Protein AF-Q6N2F8-F1 (afdb_monomer_lite)

Radius of gyration: 17.98 Å; chains: 1; bounding box: 48×32×52 Å

Sequence (199 aa):
MPKTSLAHEQLEWTKQKLDEIDATLASLEESAKSLSSDARVEAERALARIATARNEFRRNADVLRAQTADAGEETYAALLAKWTEVELGLQTYLAAAASQADTVKNAFAARAAAQRVTWQKSLATIQAAASETVERARIEADAAAARLSEAAAKVEAKFGQASNAGDESWKAIQSAIAEAHAVQQRTWKAITDSFAKLG

Organism: Rhodopseudomonas palustris (strain ATCC BAA-98 / CGA009) (NCBI:txid258594)

Secondary structure (DSSP, 8-state):
-----HHHHHHHHHHHHHHHHHHHHHHHHHHHTTS-HHHHHHHHHHHHHHHHHHHHHHHHHHHHHHS-GGG-HHHHHHHHHHHHHHHHHHHHHHHHTTT-HHHHHHHHHHHHHHHHHHHHHHHHHTTTT--HHHHHHHHHHHHHHHHHHHHHHHHHHHTTS-HHHHHHHHHHHHHHHHHHHHHHHHHHHHHHHHHHTT-

Structure (mmCIF, N/CA/C/O backbone):
data_AF-Q6N2F8-F1
#
_entry.id   AF-Q6N2F8-F1
#
loop_
_atom_site.group_PDB
_atom_site.id
_atom_site.type_symbol
_atom_site.label_atom_id
_atom_site.label_alt_id
_atom_site.label_comp_id
_atom_site.label_asym_id
_atom_site.label_entity_id
_atom_site.label_seq_id
_atom_site.pdbx_PDB_ins_code
_atom_site.Cartn_x
_atom_site.Cartn_y
_atom_site.Cartn_z
_atom_site.occupancy
_atom_site.B_iso_or_equiv
_atom_site.auth_seq_id
_atom_site.auth_comp_id
_atom_site.auth_asym_id
_atom_site.auth_atom_id
_atom_site.pdbx_PDB_model_num
ATOM 1 N N . MET A 1 1 ? 28.458 -5.364 -17.800 1.00 34.94 1 MET A N 1
ATOM 2 C CA . MET A 1 1 ? 27.402 -5.144 -16.786 1.00 34.94 1 MET A CA 1
ATOM 3 C C . MET A 1 1 ? 26.064 -5.472 -17.426 1.00 34.94 1 MET A C 1
ATOM 5 O O . MET A 1 1 ? 25.887 -5.056 -18.569 1.00 34.94 1 MET A O 1
ATOM 9 N N . PRO A 1 2 ? 25.171 -6.249 -16.789 1.00 41.69 2 PRO A N 1
ATOM 10 C CA . PRO A 1 2 ? 23.860 -6.504 -17.368 1.00 41.69 2 PRO A CA 1
ATOM 11 C C . PRO A 1 2 ? 23.047 -5.206 -17.310 1.00 41.69 2 PRO A C 1
ATOM 13 O O . PRO A 1 2 ? 22.927 -4.594 -16.253 1.00 41.69 2 PRO A O 1
ATOM 16 N N . LYS A 1 3 ? 22.551 -4.751 -18.462 1.00 51.94 3 LYS A N 1
ATOM 17 C CA . LYS A 1 3 ? 21.594 -3.645 -18.531 1.00 51.94 3 LYS A CA 1
ATOM 18 C C . LYS A 1 3 ? 20.250 -4.180 -18.042 1.00 51.94 3 LYS A C 1
ATOM 20 O O . LYS A 1 3 ? 19.679 -5.046 -18.702 1.00 51.94 3 LYS A O 1
ATOM 25 N N . THR A 1 4 ? 19.769 -3.714 -16.895 1.00 60.28 4 THR A N 1
ATOM 26 C CA . THR A 1 4 ? 18.412 -4.035 -16.443 1.00 60.28 4 THR A CA 1
ATOM 27 C C . THR A 1 4 ? 17.405 -3.334 -17.355 1.00 60.28 4 THR A C 1
ATOM 29 O O . THR A 1 4 ? 17.541 -2.138 -17.611 1.00 60.28 4 THR A O 1
ATOM 32 N N . SER A 1 5 ? 16.440 -4.076 -17.903 1.00 72.31 5 SER A N 1
ATOM 33 C CA . SER A 1 5 ? 15.427 -3.530 -18.813 1.00 72.31 5 SER A CA 1
ATOM 34 C C . SER A 1 5 ? 14.216 -2.992 -18.050 1.00 72.31 5 SER A C 1
ATOM 36 O O . SER A 1 5 ? 13.892 -3.483 -16.969 1.00 72.31 5 SER A O 1
ATOM 38 N N . LEU A 1 6 ? 13.498 -2.033 -18.648 1.00 73.94 6 LEU A N 1
ATOM 39 C CA . LEU A 1 6 ? 12.237 -1.499 -18.116 1.00 73.94 6 LEU A CA 1
ATOM 40 C C . LEU A 1 6 ? 11.253 -2.619 -17.734 1.00 73.94 6 LEU A C 1
ATOM 42 O O . LEU A 1 6 ? 10.685 -2.595 -16.648 1.00 73.94 6 LEU A O 1
ATOM 46 N N . ALA A 1 7 ? 11.123 -3.644 -18.581 1.00 75.19 7 ALA A N 1
ATOM 47 C CA . ALA A 1 7 ? 10.251 -4.787 -18.323 1.00 75.19 7 ALA A CA 1
ATOM 48 C C . ALA A 1 7 ? 10.653 -5.585 -17.068 1.00 75.19 7 ALA A C 1
ATOM 50 O O . ALA A 1 7 ? 9.788 -6.025 -16.314 1.00 75.19 7 ALA A O 1
ATOM 51 N N . HIS A 1 8 ? 11.954 -5.758 -16.809 1.00 75.56 8 HIS A N 1
ATOM 52 C CA . HIS A 1 8 ? 12.421 -6.436 -15.597 1.00 75.56 8 HIS A CA 1
ATOM 53 C C . HIS A 1 8 ? 12.036 -5.651 -14.336 1.00 75.56 8 HIS A C 1
ATOM 55 O O . HIS A 1 8 ? 11.519 -6.225 -13.382 1.00 75.56 8 HIS A O 1
ATOM 61 N N . GLU A 1 9 ? 12.214 -4.332 -14.360 1.00 73.38 9 GLU A N 1
ATOM 62 C CA . GLU A 1 9 ? 11.898 -3.443 -13.236 1.00 73.38 9 GLU A CA 1
ATOM 63 C C . GLU A 1 9 ? 10.393 -3.348 -12.973 1.00 73.38 9 GLU A C 1
ATOM 65 O O . GLU A 1 9 ? 9.945 -3.422 -11.828 1.00 73.38 9 GLU A O 1
ATOM 70 N N . GLN A 1 10 ? 9.588 -3.266 -14.035 1.00 77.69 10 GLN A N 1
ATOM 71 C CA . GLN A 1 10 ? 8.130 -3.307 -13.929 1.00 77.69 10 GLN A CA 1
ATOM 72 C C . GLN A 1 10 ? 7.656 -4.618 -13.286 1.00 77.69 10 GLN A C 1
ATOM 74 O O . GLN A 1 10 ? 6.761 -4.601 -12.436 1.00 77.69 10 GLN A O 1
ATOM 79 N N . LEU A 1 11 ? 8.270 -5.754 -13.636 1.00 81.38 11 LEU A N 1
ATOM 80 C CA . LEU A 1 11 ? 7.948 -7.052 -13.041 1.00 81.38 11 LEU A CA 1
ATOM 81 C C . LEU A 1 11 ? 8.358 -7.147 -11.570 1.00 81.38 11 LEU A C 1
ATOM 83 O O . LEU A 1 11 ? 7.579 -7.656 -10.761 1.00 81.38 11 LEU A O 1
ATOM 87 N N . GLU A 1 12 ? 9.546 -6.665 -11.207 1.00 77.44 12 GLU A N 1
ATOM 88 C CA . GLU A 1 12 ? 10.002 -6.666 -9.814 1.00 77.44 12 GLU A CA 1
ATOM 89 C C . GLU A 1 12 ? 9.147 -5.757 -8.932 1.00 77.44 12 GLU A C 1
ATOM 91 O O . GLU A 1 12 ? 8.718 -6.171 -7.852 1.00 77.44 12 GLU A O 1
ATOM 96 N N . TRP A 1 13 ? 8.786 -4.568 -9.412 1.00 77.75 13 TRP A N 1
ATOM 97 C CA . TRP A 1 13 ? 7.847 -3.708 -8.698 1.00 77.75 13 TRP A CA 1
ATOM 98 C C . TRP A 1 13 ? 6.477 -4.334 -8.533 1.00 77.75 13 TRP A C 1
ATOM 100 O O . TRP A 1 13 ? 5.889 -4.254 -7.458 1.00 77.75 13 TRP A O 1
ATOM 110 N N . THR A 1 14 ? 5.976 -4.992 -9.575 1.00 84.88 14 THR A N 1
ATOM 111 C CA . THR A 1 14 ? 4.669 -5.640 -9.516 1.00 84.88 14 THR A CA 1
ATOM 112 C C . THR A 1 14 ? 4.645 -6.717 -8.430 1.00 84.88 14 THR A C 1
ATOM 114 O O . THR A 1 14 ? 3.694 -6.784 -7.653 1.00 84.88 14 THR A O 1
ATOM 117 N N . LYS A 1 15 ? 5.708 -7.524 -8.309 1.00 84.50 15 LYS A N 1
ATOM 118 C CA . LYS A 1 15 ? 5.839 -8.506 -7.217 1.00 84.50 15 LYS A CA 1
ATOM 119 C C . LYS A 1 15 ? 5.843 -7.823 -5.851 1.00 84.50 15 LYS A C 1
ATOM 121 O O . LYS A 1 15 ? 5.057 -8.185 -4.986 1.00 84.50 15 LYS A O 1
ATOM 126 N N . GLN A 1 16 ? 6.677 -6.797 -5.687 1.00 76.75 16 GLN A N 1
ATOM 127 C CA . GLN A 1 16 ? 6.809 -6.075 -4.420 1.00 76.75 16 GLN A CA 1
ATOM 128 C C . GLN A 1 16 ? 5.502 -5.408 -3.990 1.00 76.75 16 GLN A C 1
ATOM 130 O O . GLN A 1 16 ? 5.155 -5.439 -2.813 1.00 76.75 16 GLN A O 1
ATOM 135 N N . LYS A 1 17 ? 4.754 -4.824 -4.932 1.00 81.19 17 LYS A N 1
ATOM 136 C CA . LYS A 1 17 ? 3.445 -4.244 -4.634 1.00 81.19 17 LYS A CA 1
ATOM 137 C C . LYS A 1 17 ? 2.444 -5.302 -4.232 1.00 81.19 17 LYS A C 1
ATOM 139 O O . LYS A 1 17 ? 1.685 -5.059 -3.309 1.00 81.19 17 LYS A O 1
ATOM 144 N N . LEU A 1 18 ? 2.448 -6.468 -4.870 1.00 87.12 18 LEU A N 1
ATOM 145 C CA . LEU A 1 18 ? 1.555 -7.544 -4.463 1.00 87.12 18 LEU A CA 1
ATOM 146 C C . LEU A 1 18 ? 1.848 -8.006 -3.025 1.00 87.12 18 LEU A C 1
ATOM 148 O O . LEU A 1 18 ? 0.912 -8.104 -2.234 1.00 87.12 18 LEU A O 1
ATOM 152 N N . ASP A 1 19 ? 3.125 -8.177 -2.670 1.00 82.31 19 ASP A N 1
ATOM 153 C CA . ASP A 1 19 ? 3.547 -8.510 -1.301 1.00 82.31 19 ASP A CA 1
ATOM 154 C C . ASP A 1 19 ? 3.099 -7.432 -0.291 1.00 82.31 19 ASP A C 1
ATOM 156 O O . ASP A 1 19 ? 2.611 -7.740 0.797 1.00 82.31 19 ASP A O 1
ATOM 160 N N . GLU A 1 20 ? 3.217 -6.154 -0.660 1.00 79.31 20 GLU A N 1
ATOM 161 C CA . GLU A 1 20 ? 2.780 -5.019 0.158 1.00 79.31 20 GLU A CA 1
ATOM 162 C C . GLU A 1 20 ? 1.257 -4.975 0.351 1.00 79.31 20 GLU A C 1
ATOM 164 O O . GLU A 1 20 ? 0.781 -4.703 1.460 1.00 79.31 20 GLU A O 1
ATOM 169 N N . ILE A 1 21 ? 0.483 -5.237 -0.710 1.00 85.12 21 ILE A N 1
ATOM 170 C CA . ILE A 1 21 ? -0.980 -5.310 -0.627 1.00 85.12 21 ILE A CA 1
ATOM 171 C C . ILE A 1 21 ? -1.374 -6.447 0.311 1.00 85.12 21 ILE A C 1
ATOM 173 O O . ILE A 1 21 ? -2.197 -6.228 1.195 1.00 85.12 21 ILE A O 1
ATOM 177 N N . ASP A 1 22 ? -0.779 -7.628 0.148 1.00 87.12 22 ASP A N 1
ATOM 178 C CA . ASP A 1 22 ? -1.117 -8.815 0.933 1.00 87.12 22 ASP A CA 1
ATOM 179 C C . ASP A 1 22 ? -0.782 -8.621 2.420 1.00 87.12 22 ASP A C 1
ATOM 181 O O . ASP A 1 22 ? -1.619 -8.896 3.283 1.00 87.12 22 ASP A O 1
ATOM 185 N N . ALA A 1 23 ? 0.391 -8.059 2.731 1.00 81.88 23 ALA A N 1
ATOM 186 C CA . ALA A 1 23 ? 0.772 -7.726 4.103 1.00 81.88 23 ALA A CA 1
ATOM 187 C C . ALA A 1 23 ? -0.146 -6.658 4.722 1.00 81.88 23 ALA A C 1
ATOM 189 O O . ALA A 1 23 ? -0.536 -6.767 5.887 1.00 81.88 23 ALA A O 1
ATOM 190 N N . THR A 1 24 ? -0.520 -5.636 3.943 1.00 78.50 24 THR A N 1
ATOM 191 C CA . THR A 1 24 ? -1.461 -4.609 4.407 1.00 78.50 24 THR A CA 1
ATOM 192 C C . THR A 1 24 ? -2.824 -5.228 4.684 1.00 78.50 24 THR A C 1
ATOM 194 O O . THR A 1 24 ? -3.358 -5.032 5.768 1.00 78.50 24 THR A O 1
ATOM 197 N N . LEU A 1 25 ? -3.379 -5.983 3.733 1.00 87.31 25 LEU A N 1
ATOM 198 C CA . LEU A 1 25 ? -4.709 -6.575 3.844 1.00 87.31 25 LEU A CA 1
ATOM 199 C C . LEU A 1 25 ? -4.810 -7.460 5.092 1.00 87.31 25 LEU A C 1
ATOM 201 O O . LEU A 1 25 ? -5.743 -7.281 5.865 1.00 87.31 25 LEU A O 1
ATOM 205 N N . ALA A 1 26 ? -3.813 -8.314 5.345 1.00 85.69 26 ALA A N 1
ATOM 206 C CA . ALA A 1 26 ? -3.773 -9.153 6.544 1.00 85.69 26 ALA A CA 1
ATOM 207 C C . ALA A 1 26 ? -3.793 -8.328 7.846 1.00 85.69 26 ALA A C 1
ATOM 209 O O . ALA A 1 26 ? -4.508 -8.662 8.790 1.00 85.69 26 ALA A O 1
ATOM 210 N N . SER A 1 27 ? -3.040 -7.225 7.891 1.00 78.69 27 SER A N 1
ATOM 211 C CA . SER A 1 27 ? -3.026 -6.314 9.042 1.00 78.69 27 SER A CA 1
ATOM 212 C C . SER A 1 27 ? -4.374 -5.608 9.238 1.00 78.69 27 SER A C 1
ATOM 214 O O . SER A 1 27 ? -4.889 -5.531 10.355 1.00 78.69 27 SER A O 1
ATOM 216 N N . LEU A 1 28 ? -4.987 -5.136 8.147 1.00 82.06 28 LEU A N 1
ATOM 217 C CA . LEU A 1 28 ? -6.295 -4.487 8.194 1.00 82.06 28 LEU A CA 1
ATOM 218 C C . LEU A 1 28 ? -7.386 -5.467 8.639 1.00 82.06 28 LEU A C 1
ATOM 220 O O . LEU A 1 28 ? -8.166 -5.123 9.521 1.00 82.06 28 LEU A O 1
ATOM 224 N N . GLU A 1 29 ? -7.413 -6.683 8.093 1.00 88.25 29 GLU A N 1
ATOM 225 C CA . GLU A 1 29 ? -8.359 -7.741 8.471 1.00 88.25 29 GLU A CA 1
ATOM 226 C C . GLU A 1 29 ? -8.260 -8.103 9.955 1.00 88.25 29 GLU A C 1
ATOM 228 O O . GLU A 1 29 ? -9.284 -8.253 10.621 1.00 88.25 29 GLU A O 1
ATOM 233 N N . GLU A 1 30 ? -7.044 -8.210 10.495 1.00 83.25 30 GLU A N 1
ATOM 234 C CA . GLU A 1 30 ? -6.843 -8.442 11.926 1.00 83.25 30 GLU A CA 1
ATOM 235 C C . GLU A 1 30 ? -7.363 -7.265 12.754 1.00 83.25 30 GLU A C 1
ATOM 237 O O . GLU A 1 30 ? -8.125 -7.448 13.701 1.00 83.25 30 GLU A O 1
ATOM 242 N N . SER A 1 31 ? -7.019 -6.042 12.350 1.00 78.06 31 SER A N 1
ATOM 243 C CA . SER A 1 31 ? -7.436 -4.828 13.050 1.00 78.06 31 SER A CA 1
ATOM 244 C C . SER A 1 31 ? -8.964 -4.617 13.007 1.00 78.06 31 SER A C 1
ATOM 246 O O . SER A 1 31 ? -9.553 -4.147 13.981 1.00 78.06 31 SER A O 1
ATOM 248 N N . ALA A 1 32 ? -9.639 -5.059 11.940 1.00 84.69 32 ALA A N 1
ATOM 249 C CA . ALA A 1 32 ? -11.085 -4.929 11.764 1.00 84.69 32 ALA A CA 1
ATOM 250 C C . ALA A 1 32 ? -11.894 -5.743 12.784 1.00 84.69 32 ALA A C 1
ATOM 252 O O . ALA A 1 32 ? -13.020 -5.374 13.124 1.00 84.69 32 ALA A O 1
ATOM 253 N N . LYS A 1 33 ? -11.321 -6.834 13.309 1.00 85.25 33 LYS A N 1
ATOM 254 C CA . LYS A 1 33 ? -11.961 -7.687 14.327 1.00 85.25 33 LYS A CA 1
ATOM 255 C C . LYS A 1 33 ? -12.210 -6.946 15.637 1.00 85.25 33 LYS A C 1
ATOM 257 O O . LYS A 1 33 ? -13.138 -7.305 16.359 1.00 85.25 33 LYS A O 1
ATOM 262 N N . SER A 1 34 ? -11.406 -5.923 15.913 1.00 79.56 34 SER A N 1
ATOM 263 C CA . SER A 1 34 ? -11.489 -5.101 17.120 1.00 79.56 34 SER A CA 1
ATOM 264 C C . SER A 1 34 ? -12.437 -3.910 16.975 1.00 79.56 34 SER A C 1
ATOM 266 O O . SER A 1 34 ? -12.643 -3.196 17.950 1.00 79.56 34 SER A O 1
ATOM 268 N N . LEU A 1 35 ? -13.015 -3.679 15.787 1.00 79.25 35 LEU A N 1
ATOM 269 C CA . LEU A 1 35 ? -13.896 -2.538 15.547 1.00 79.25 35 LEU A CA 1
ATOM 270 C C . LEU A 1 35 ? -15.300 -2.743 16.143 1.00 79.25 35 LEU A C 1
ATOM 272 O O . LEU A 1 35 ? -15.828 -3.857 16.156 1.00 79.25 35 LEU A O 1
ATOM 276 N N . SER A 1 36 ? -15.944 -1.647 16.571 1.00 78.44 36 SER A N 1
ATOM 277 C CA . SER A 1 36 ? -17.380 -1.635 16.889 1.00 78.44 36 SER A CA 1
ATOM 278 C C . SER A 1 36 ? -18.228 -2.075 15.690 1.00 78.44 36 SER A C 1
ATOM 280 O O . SER A 1 36 ? -17.799 -1.931 14.547 1.00 78.44 36 SER A O 1
ATOM 282 N N . SER A 1 37 ? -19.445 -2.580 15.931 1.00 81.94 37 SER A N 1
ATOM 283 C CA . SER A 1 37 ? -20.326 -3.125 14.879 1.00 81.94 37 SER A CA 1
ATOM 284 C C . SER A 1 37 ? -20.511 -2.182 13.689 1.00 81.94 37 SER A C 1
ATOM 286 O O . SER A 1 37 ? -20.425 -2.619 12.546 1.00 81.94 37 SER A O 1
ATOM 288 N N . ASP A 1 38 ? -20.709 -0.892 13.956 1.00 77.62 38 ASP A N 1
ATOM 289 C CA . ASP A 1 38 ? -21.034 0.095 12.924 1.00 77.62 38 ASP A CA 1
ATOM 290 C C . ASP A 1 38 ? -19.794 0.471 12.101 1.00 77.62 38 ASP A C 1
ATOM 292 O O . ASP A 1 38 ? -19.838 0.478 10.871 1.00 77.62 38 ASP A O 1
ATOM 296 N N . ALA A 1 39 ? -18.654 0.694 12.766 1.00 79.44 39 ALA A N 1
ATOM 297 C CA . ALA A 1 39 ? -17.371 0.932 12.100 1.00 79.44 39 ALA A CA 1
ATOM 298 C C . ALA A 1 39 ? -16.904 -0.303 11.312 1.00 79.44 39 ALA A C 1
ATOM 300 O O . ALA A 1 39 ? -16.302 -0.185 10.244 1.00 79.44 39 ALA A O 1
ATOM 301 N N . ARG A 1 40 ? -17.211 -1.498 11.824 1.00 86.25 40 ARG A N 1
ATOM 302 C CA . ARG A 1 40 ? -16.8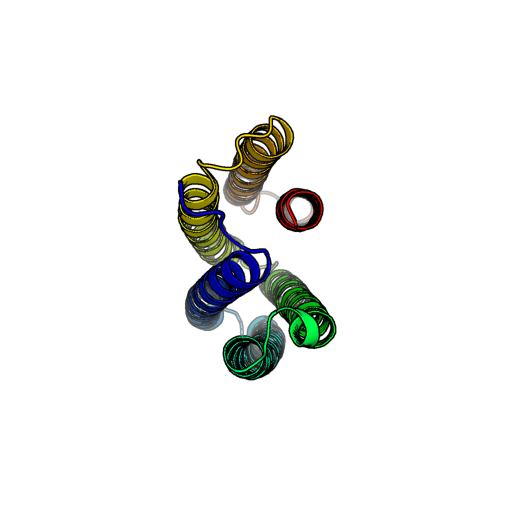33 -2.775 11.230 1.00 86.25 40 ARG A CA 1
ATOM 303 C C . ARG A 1 40 ? -17.505 -3.019 9.884 1.00 86.25 40 ARG A C 1
ATOM 305 O O . ARG A 1 40 ? -16.829 -3.493 8.982 1.00 86.25 40 ARG A O 1
ATOM 312 N N . VAL A 1 41 ? -18.776 -2.656 9.705 1.00 89.50 41 VAL A N 1
ATOM 313 C CA . VAL A 1 41 ? -19.471 -2.827 8.412 1.00 89.50 41 VAL A CA 1
ATOM 314 C C . VAL A 1 41 ? -18.786 -2.029 7.298 1.00 89.50 41 VAL A C 1
ATOM 316 O O . VAL A 1 41 ? -18.534 -2.555 6.212 1.00 89.50 41 VAL A O 1
ATOM 319 N N . GLU A 1 42 ? -18.451 -0.765 7.561 1.00 85.62 42 GLU A N 1
ATOM 320 C CA . GLU A 1 42 ? -17.768 0.087 6.580 1.00 85.62 42 GLU A CA 1
ATOM 321 C C . GLU A 1 42 ? -16.318 -0.359 6.344 1.00 85.62 42 GLU A C 1
ATOM 323 O O . GLU A 1 42 ? -15.849 -0.392 5.203 1.00 85.62 42 GLU A O 1
ATOM 328 N N . ALA A 1 43 ? -15.626 -0.790 7.400 1.00 87.19 43 ALA A N 1
ATOM 329 C CA . ALA A 1 43 ? -14.288 -1.362 7.309 1.00 87.19 43 ALA A CA 1
ATOM 330 C C . ALA A 1 43 ? -14.261 -2.668 6.492 1.00 87.19 43 ALA A C 1
ATOM 332 O O . ALA A 1 43 ? -13.407 -2.829 5.624 1.00 87.19 43 ALA A O 1
ATOM 333 N N . GLU A 1 44 ? -15.216 -3.578 6.693 1.00 92.31 44 GLU A N 1
ATOM 334 C CA . GLU A 1 44 ? -15.350 -4.823 5.924 1.00 92.31 44 GLU A CA 1
ATOM 335 C C . GLU A 1 44 ? -15.667 -4.548 4.447 1.00 92.31 44 GLU A C 1
ATOM 337 O O . GLU A 1 44 ? -15.113 -5.200 3.557 1.00 92.31 44 GLU A O 1
ATOM 342 N N . ARG A 1 45 ? -16.484 -3.527 4.151 1.00 92.69 45 ARG A N 1
ATOM 343 C CA . ARG A 1 45 ? -16.722 -3.079 2.769 1.00 92.69 45 ARG A CA 1
ATOM 344 C C . ARG A 1 45 ? -15.439 -2.555 2.120 1.00 92.69 45 ARG A C 1
ATOM 346 O O . ARG A 1 45 ? -15.159 -2.879 0.963 1.00 92.69 45 ARG A O 1
ATOM 353 N N . ALA A 1 46 ? -14.649 -1.774 2.853 1.00 91.25 46 ALA A N 1
ATOM 354 C CA . ALA A 1 46 ? -13.356 -1.292 2.383 1.00 91.25 46 ALA A CA 1
ATOM 355 C C . ALA A 1 46 ? -12.368 -2.448 2.145 1.00 91.25 46 ALA A C 1
ATOM 357 O O . ALA A 1 46 ? -11.740 -2.505 1.088 1.00 91.25 46 ALA A O 1
ATOM 358 N N . LEU A 1 47 ? -12.294 -3.416 3.064 1.00 93.75 47 LEU A N 1
ATOM 359 C CA . LEU A 1 47 ? -11.487 -4.632 2.920 1.00 93.75 47 LEU A CA 1
ATOM 360 C C . LEU A 1 47 ? -11.868 -5.430 1.668 1.00 93.75 47 LEU A C 1
ATOM 362 O O . LEU A 1 47 ? -10.991 -5.820 0.898 1.00 93.75 47 LEU A O 1
ATOM 366 N N . ALA A 1 48 ? -13.164 -5.609 1.403 1.00 96.00 48 ALA A N 1
ATOM 367 C CA . ALA A 1 48 ? -13.641 -6.294 0.203 1.00 96.00 48 ALA A CA 1
ATOM 368 C C . ALA A 1 48 ? -13.217 -5.572 -1.091 1.00 96.00 48 ALA A C 1
ATOM 370 O O . ALA A 1 48 ? -12.829 -6.219 -2.073 1.00 96.00 48 ALA A O 1
ATOM 371 N N . ARG A 1 49 ? -13.235 -4.230 -1.095 1.00 93.94 49 ARG A N 1
ATOM 372 C CA . ARG A 1 49 ? -12.731 -3.421 -2.217 1.00 93.94 49 ARG A CA 1
ATOM 373 C C . ARG A 1 49 ? -11.230 -3.625 -2.420 1.00 93.94 49 ARG A C 1
ATOM 375 O O . ARG A 1 49 ? -10.815 -3.893 -3.547 1.00 93.94 49 ARG A O 1
ATOM 382 N N . ILE A 1 50 ? -10.434 -3.564 -1.349 1.00 92.25 50 ILE A N 1
ATOM 383 C CA . ILE A 1 50 ? -8.981 -3.797 -1.410 1.00 92.25 50 ILE A CA 1
ATOM 384 C C . ILE A 1 50 ? -8.693 -5.208 -1.936 1.00 92.25 50 ILE A C 1
ATOM 386 O O . ILE A 1 50 ? -7.894 -5.368 -2.856 1.00 92.25 50 ILE A O 1
ATOM 390 N N . ALA A 1 51 ? -9.375 -6.231 -1.416 1.00 95.94 51 ALA A N 1
ATOM 391 C CA . ALA A 1 51 ? -9.198 -7.618 -1.842 1.00 95.94 51 ALA A CA 1
ATOM 392 C C . ALA A 1 51 ? -9.546 -7.823 -3.328 1.00 95.94 51 ALA A C 1
ATOM 394 O O . ALA A 1 51 ? -8.842 -8.542 -4.043 1.00 95.94 51 ALA A O 1
ATOM 395 N N . THR A 1 52 ? -10.598 -7.161 -3.817 1.00 97.00 52 THR A N 1
ATOM 396 C CA . THR A 1 52 ? -10.984 -7.189 -5.235 1.00 97.00 52 THR A CA 1
ATOM 397 C C . THR A 1 52 ? -9.908 -6.551 -6.112 1.00 97.00 52 THR A C 1
ATOM 399 O O . THR A 1 52 ? -9.447 -7.179 -7.068 1.00 97.00 52 THR A O 1
ATOM 402 N N . ALA A 1 53 ? -9.443 -5.353 -5.745 1.00 94.31 53 ALA A N 1
ATOM 403 C CA . ALA A 1 53 ? -8.373 -4.658 -6.454 1.00 94.31 53 ALA A CA 1
ATOM 404 C C . ALA A 1 53 ? -7.063 -5.464 -6.444 1.00 94.31 53 ALA A C 1
ATOM 406 O O . ALA A 1 53 ? -6.411 -5.574 -7.479 1.00 94.31 53 ALA A O 1
ATOM 407 N N . ARG A 1 54 ? -6.719 -6.118 -5.324 1.00 96.06 54 ARG A N 1
ATOM 408 C CA . ARG A 1 54 ? -5.573 -7.036 -5.205 1.00 96.06 54 ARG A CA 1
ATOM 409 C C . ARG A 1 54 ? -5.667 -8.196 -6.188 1.00 96.06 54 ARG A C 1
ATOM 411 O O . ARG A 1 54 ? -4.690 -8.527 -6.855 1.00 96.06 54 ARG A O 1
ATOM 418 N N . ASN A 1 55 ? -6.835 -8.827 -6.289 1.00 97.00 55 ASN A N 1
ATOM 419 C CA . ASN A 1 55 ? -7.039 -9.955 -7.198 1.00 97.00 55 ASN A CA 1
ATOM 420 C C . ASN A 1 55 ? -6.894 -9.534 -8.666 1.00 97.00 55 ASN A C 1
ATOM 422 O O . ASN A 1 55 ? -6.313 -10.271 -9.461 1.00 97.00 55 ASN A O 1
ATOM 426 N N . GLU A 1 56 ? -7.395 -8.353 -9.025 1.00 95.25 56 GLU A N 1
ATOM 427 C CA . GLU A 1 56 ? -7.215 -7.770 -10.358 1.00 95.25 56 GLU A CA 1
ATOM 428 C C . GLU A 1 56 ? -5.766 -7.374 -10.630 1.00 95.25 56 GLU A C 1
ATOM 430 O O . GLU A 1 56 ? -5.247 -7.673 -11.702 1.00 95.25 56 GLU A O 1
ATOM 435 N N . PHE A 1 57 ? -5.092 -6.783 -9.643 1.00 92.50 57 PHE A N 1
ATOM 436 C CA . PHE A 1 57 ? -3.670 -6.474 -9.707 1.00 92.50 57 PHE A CA 1
ATOM 437 C C . PHE A 1 57 ? -2.852 -7.744 -9.970 1.00 92.50 57 PHE A C 1
ATOM 439 O O . PHE A 1 57 ? -2.050 -7.776 -10.897 1.00 92.50 57 PHE A O 1
ATOM 446 N N . ARG A 1 58 ? -3.109 -8.834 -9.233 1.00 94.88 58 ARG A N 1
ATOM 447 C CA . ARG A 1 58 ? -2.444 -10.127 -9.450 1.00 94.88 58 ARG A CA 1
ATOM 448 C C . ARG A 1 58 ? -2.694 -10.684 -10.853 1.00 94.88 58 ARG A C 1
ATOM 450 O O . ARG A 1 58 ? -1.754 -11.135 -11.493 1.00 94.88 58 ARG A O 1
ATOM 457 N N . ARG A 1 59 ? -3.930 -10.610 -11.361 1.00 93.75 59 ARG A N 1
ATOM 458 C CA . ARG A 1 59 ? -4.234 -11.035 -12.739 1.00 93.75 59 ARG A CA 1
ATOM 459 C C . ARG A 1 59 ? -3.417 -10.248 -13.764 1.00 93.75 59 ARG A C 1
ATOM 461 O O . ARG A 1 59 ? -2.798 -10.852 -14.633 1.00 93.75 59 ARG A O 1
ATOM 468 N N . ASN A 1 60 ? -3.366 -8.924 -13.634 1.00 90.88 60 ASN A N 1
ATOM 469 C CA . ASN A 1 60 ? -2.577 -8.085 -14.535 1.00 90.88 60 ASN A CA 1
ATOM 470 C C . ASN A 1 60 ? -1.070 -8.352 -14.388 1.00 90.88 60 ASN A C 1
ATOM 472 O O . ASN A 1 60 ? -0.344 -8.302 -15.374 1.00 90.88 60 ASN A O 1
ATOM 476 N N . ALA A 1 61 ? -0.600 -8.691 -13.186 1.00 89.38 61 ALA A N 1
ATOM 477 C CA . ALA A 1 61 ? 0.788 -9.066 -12.936 1.00 89.38 61 ALA A CA 1
ATOM 478 C C . ALA A 1 61 ? 1.188 -10.344 -13.680 1.00 89.38 61 ALA A C 1
ATOM 480 O O . ALA A 1 61 ? 2.278 -10.424 -14.249 1.00 89.38 61 ALA A O 1
ATOM 481 N N . ASP A 1 62 ? 0.303 -11.340 -13.683 1.00 90.94 62 ASP A N 1
ATOM 482 C CA . ASP A 1 62 ? 0.525 -12.595 -14.395 1.00 90.94 62 ASP A CA 1
ATOM 483 C C . ASP A 1 62 ? 0.498 -12.387 -15.916 1.00 90.94 62 ASP A C 1
ATOM 485 O O . ASP A 1 62 ? 1.334 -12.954 -16.621 1.00 90.94 62 ASP A O 1
ATOM 489 N N . VAL A 1 63 ? -0.384 -11.510 -16.415 1.00 89.75 63 VAL A N 1
ATOM 490 C CA . VAL A 1 63 ? -0.396 -11.087 -17.826 1.00 89.75 63 VAL A CA 1
ATOM 491 C C . VAL A 1 63 ? 0.904 -10.372 -18.194 1.00 89.75 63 VAL A C 1
ATOM 493 O O . VAL A 1 63 ? 1.539 -10.751 -19.176 1.00 89.75 63 VAL A O 1
ATOM 496 N N . LEU A 1 64 ? 1.346 -9.399 -17.389 1.00 86.94 64 LEU A N 1
ATOM 497 C CA . LEU A 1 64 ? 2.582 -8.650 -17.633 1.00 86.94 64 LEU A CA 1
ATOM 498 C C . LEU A 1 64 ? 3.797 -9.586 -17.694 1.00 86.94 64 LEU A C 1
ATOM 500 O O . LEU A 1 64 ? 4.675 -9.410 -18.532 1.00 86.94 64 LEU A O 1
ATOM 504 N N . ARG A 1 65 ? 3.835 -10.621 -16.842 1.00 85.50 65 ARG A N 1
ATOM 505 C CA . ARG A 1 65 ? 4.908 -11.631 -16.835 1.00 85.50 65 ARG A CA 1
ATOM 506 C C . ARG A 1 65 ? 4.958 -12.463 -18.118 1.00 85.50 65 ARG A C 1
ATOM 508 O O . ARG A 1 65 ? 6.032 -12.939 -18.475 1.00 85.50 65 ARG A O 1
ATOM 515 N N . ALA A 1 66 ? 3.823 -12.659 -18.782 1.00 85.31 66 ALA A N 1
ATOM 516 C CA . ALA A 1 66 ? 3.725 -13.428 -20.019 1.00 85.31 66 ALA A CA 1
ATOM 517 C C . ALA A 1 66 ? 3.965 -12.585 -21.288 1.00 85.31 66 ALA A C 1
ATOM 519 O O . ALA A 1 66 ? 4.113 -13.152 -22.370 1.00 85.31 66 ALA A O 1
ATOM 520 N N . GLN A 1 67 ? 3.990 -11.254 -21.177 1.00 81.81 67 GLN A N 1
ATOM 521 C CA . GLN A 1 67 ? 4.139 -10.335 -22.305 1.00 81.81 67 GLN A CA 1
ATOM 522 C C . GLN A 1 67 ? 5.608 -10.031 -22.633 1.00 81.81 67 GLN A C 1
ATOM 524 O O . GLN A 1 67 ? 6.492 -10.056 -21.777 1.00 81.81 67 GLN A O 1
ATOM 529 N N . THR A 1 68 ? 5.870 -9.707 -23.901 1.00 67.00 68 THR A N 1
ATOM 530 C CA . THR A 1 68 ? 7.129 -9.078 -24.325 1.00 67.00 68 THR A CA 1
ATOM 531 C C . THR A 1 68 ? 7.185 -7.629 -23.835 1.00 67.00 68 THR A C 1
ATOM 533 O O . THR A 1 68 ? 6.142 -7.014 -23.620 1.00 67.00 68 THR A O 1
ATOM 536 N N . ALA A 1 69 ? 8.390 -7.061 -23.702 1.00 63.41 69 ALA A N 1
ATOM 537 C CA . ALA A 1 69 ? 8.590 -5.705 -23.172 1.00 63.41 69 ALA A CA 1
ATOM 538 C C . ALA A 1 69 ? 7.716 -4.635 -23.863 1.00 63.41 69 ALA A C 1
ATOM 540 O O . ALA A 1 69 ? 7.114 -3.815 -23.179 1.00 63.41 69 ALA A O 1
ATOM 541 N N . ASP A 1 70 ? 7.569 -4.711 -25.190 1.00 59.84 70 ASP A N 1
ATOM 542 C CA . ASP A 1 70 ? 6.808 -3.735 -25.989 1.00 59.84 70 ASP A CA 1
ATOM 543 C C . ASP A 1 70 ? 5.277 -3.864 -25.853 1.00 59.84 70 ASP A C 1
ATOM 545 O O . ASP A 1 70 ? 4.546 -2.929 -26.160 1.00 59.84 70 ASP A O 1
ATOM 549 N N . ALA A 1 71 ? 4.768 -5.011 -25.390 1.00 64.19 71 ALA A N 1
ATOM 550 C CA . ALA A 1 71 ? 3.330 -5.261 -25.230 1.00 64.19 71 ALA A CA 1
ATOM 551 C C . ALA A 1 71 ? 2.824 -4.978 -23.800 1.00 64.19 71 ALA A C 1
ATOM 553 O O . ALA A 1 71 ? 1.634 -5.125 -23.525 1.00 64.19 71 ALA A O 1
ATOM 554 N N . GLY A 1 72 ? 3.727 -4.610 -22.883 1.00 73.69 72 GLY A N 1
ATOM 555 C CA . GLY A 1 72 ? 3.454 -4.510 -21.447 1.00 73.69 72 GLY A CA 1
ATOM 556 C C . GLY A 1 72 ? 2.920 -3.161 -20.962 1.00 73.69 72 GLY A C 1
ATOM 557 O O . GLY A 1 72 ? 2.474 -3.074 -19.820 1.00 73.69 72 GLY A O 1
ATOM 558 N N . GLU A 1 73 ? 2.950 -2.110 -21.786 1.00 76.12 73 GLU A N 1
ATOM 559 C CA . GLU A 1 73 ? 2.661 -0.739 -21.336 1.00 76.12 73 GLU A CA 1
ATOM 560 C C . GLU A 1 73 ? 1.207 -0.554 -20.868 1.00 76.12 73 GLU A C 1
ATOM 562 O O . GLU A 1 73 ? 0.968 -0.027 -19.779 1.00 76.12 73 GLU A O 1
ATOM 567 N N . GLU A 1 74 ? 0.232 -1.064 -21.626 1.00 82.44 74 GLU A N 1
ATOM 568 C CA . GLU A 1 74 ? -1.189 -1.005 -21.254 1.00 82.44 74 GLU A CA 1
ATOM 569 C C . GLU A 1 74 ? -1.480 -1.833 -19.991 1.00 82.44 74 GLU A C 1
ATOM 571 O O . GLU A 1 74 ? -2.136 -1.362 -19.058 1.00 82.44 74 GLU A O 1
ATOM 576 N N . THR A 1 75 ? -0.929 -3.048 -19.912 1.00 86.25 75 THR A N 1
ATOM 577 C CA . THR A 1 75 ? -1.052 -3.920 -18.734 1.00 86.25 75 THR A CA 1
ATOM 578 C C . THR A 1 75 ? -0.463 -3.260 -17.490 1.00 86.25 75 THR A C 1
ATOM 580 O O . THR A 1 75 ? -1.015 -3.355 -16.391 1.00 86.25 75 THR A O 1
ATOM 583 N N . TYR A 1 76 ? 0.649 -2.550 -17.654 1.00 79.75 76 TYR A N 1
ATOM 584 C CA . TYR A 1 76 ? 1.305 -1.830 -16.579 1.00 79.75 76 TYR A CA 1
ATOM 585 C C . TYR A 1 76 ? 0.526 -0.582 -16.138 1.00 79.75 76 TYR A C 1
ATOM 587 O O . TYR A 1 76 ? 0.380 -0.341 -14.937 1.00 79.75 76 TYR A O 1
ATOM 595 N N . ALA A 1 77 ? -0.079 0.164 -17.065 1.00 81.12 77 ALA A N 1
ATOM 596 C CA . ALA A 1 77 ? -1.024 1.228 -16.720 1.00 81.12 77 ALA A CA 1
ATOM 597 C C . ALA A 1 77 ? -2.233 0.678 -15.938 1.00 81.12 77 ALA A C 1
ATOM 599 O O . ALA A 1 77 ? -2.653 1.263 -14.935 1.00 81.12 77 ALA A O 1
ATOM 600 N N . ALA A 1 78 ? -2.748 -0.493 -16.327 1.00 86.56 78 ALA A N 1
ATOM 601 C CA . ALA A 1 78 ? -3.814 -1.171 -15.598 1.00 86.56 78 ALA A CA 1
ATOM 602 C C . ALA A 1 78 ? -3.375 -1.596 -14.182 1.00 86.56 78 ALA A C 1
ATOM 604 O O . ALA A 1 78 ? -4.163 -1.488 -13.241 1.00 86.56 78 ALA A O 1
ATOM 605 N N . LEU A 1 79 ? -2.124 -2.030 -13.990 1.00 86.56 79 LEU A N 1
ATOM 606 C CA . LEU A 1 79 ? -1.554 -2.290 -12.661 1.00 86.56 79 LEU A CA 1
ATOM 607 C C . LEU A 1 79 ? -1.522 -1.025 -11.792 1.00 86.56 79 LEU A C 1
ATOM 609 O O . LEU A 1 79 ? -1.952 -1.072 -10.640 1.00 86.56 79 LEU A O 1
ATOM 613 N N . LEU A 1 80 ? -1.085 0.115 -12.336 1.00 80.88 80 LEU A N 1
ATOM 614 C CA . LEU A 1 80 ? -1.081 1.400 -11.620 1.00 80.88 80 LEU A CA 1
ATOM 615 C C . LEU A 1 80 ? -2.495 1.848 -11.217 1.00 80.88 80 LEU A C 1
ATOM 617 O O . LEU A 1 80 ? -2.702 2.350 -10.108 1.00 80.88 80 LEU A O 1
ATOM 621 N N . ALA A 1 81 ? -3.487 1.620 -12.080 1.00 83.44 81 ALA A N 1
ATOM 622 C CA . ALA A 1 81 ? -4.884 1.896 -11.761 1.00 83.44 81 ALA A CA 1
ATOM 623 C C . ALA A 1 81 ? -5.388 1.013 -10.605 1.00 83.44 81 ALA A C 1
ATOM 625 O O . ALA A 1 81 ? -5.989 1.519 -9.659 1.00 83.44 81 ALA A O 1
ATOM 626 N N . LYS A 1 82 ? -5.093 -0.296 -10.618 1.00 89.44 82 LYS A N 1
ATOM 627 C CA . LYS A 1 82 ? -5.479 -1.201 -9.517 1.00 89.44 82 LYS A CA 1
ATOM 628 C C . LYS A 1 82 ? -4.739 -0.913 -8.220 1.00 89.44 82 LYS A C 1
ATOM 630 O O . LYS A 1 82 ? -5.330 -1.024 -7.151 1.00 89.44 82 LYS A O 1
ATOM 635 N N . TRP A 1 83 ? -3.490 -0.473 -8.306 1.00 84.62 83 TRP A N 1
ATOM 636 C CA . TRP A 1 83 ? -2.772 0.054 -7.154 1.00 84.62 83 TRP A CA 1
ATOM 637 C C . TRP A 1 83 ? -3.483 1.276 -6.548 1.00 84.62 83 TRP A C 1
ATOM 639 O O . TRP A 1 83 ? -3.692 1.336 -5.340 1.00 84.62 83 TRP A O 1
ATOM 649 N N . THR A 1 84 ? -3.937 2.211 -7.384 1.00 79.12 84 THR A N 1
ATOM 650 C CA . THR A 1 84 ? -4.712 3.380 -6.926 1.00 79.12 84 THR A CA 1
ATOM 651 C C . THR A 1 84 ? -6.019 2.965 -6.239 1.00 79.12 84 THR A C 1
ATOM 653 O O . THR A 1 84 ? -6.387 3.532 -5.214 1.00 79.12 84 THR A O 1
ATOM 656 N N . GLU A 1 85 ? -6.703 1.935 -6.742 1.00 85.12 85 GLU A N 1
ATOM 657 C CA . GLU A 1 85 ? -7.914 1.396 -6.104 1.00 85.12 85 GLU A CA 1
ATOM 658 C C . GLU A 1 85 ? -7.651 0.780 -4.723 1.00 85.12 85 GLU A C 1
ATOM 660 O O . GLU A 1 85 ? -8.461 0.954 -3.809 1.00 85.12 85 GLU A O 1
ATOM 665 N N . VAL A 1 86 ? -6.511 0.102 -4.538 1.00 85.19 86 VAL A N 1
ATOM 666 C CA . VAL A 1 86 ? -6.074 -0.371 -3.214 1.00 85.19 86 VAL A CA 1
ATOM 667 C C . VAL A 1 86 ? -5.912 0.805 -2.250 1.00 85.19 86 VAL A C 1
ATOM 669 O O . VAL A 1 86 ? -6.384 0.735 -1.116 1.00 85.19 86 VAL A O 1
ATOM 672 N N . GLU A 1 87 ? -5.284 1.890 -2.697 1.00 79.00 87 GLU A N 1
ATOM 673 C CA . GLU A 1 87 ? -5.046 3.084 -1.878 1.00 79.00 87 GLU A CA 1
ATOM 674 C C . GLU A 1 87 ? -6.346 3.787 -1.477 1.00 79.00 87 GLU A C 1
ATOM 676 O O . GLU A 1 87 ? -6.540 4.139 -0.313 1.00 79.00 87 GLU A O 1
ATOM 681 N N . LEU A 1 88 ? -7.291 3.922 -2.408 1.00 79.62 88 LEU A N 1
ATOM 682 C CA . LEU A 1 88 ? -8.622 4.457 -2.108 1.00 79.62 88 LEU A CA 1
ATOM 683 C C . LEU A 1 88 ? -9.389 3.560 -1.125 1.00 79.62 88 LEU A C 1
ATOM 685 O O . LEU A 1 88 ? -10.068 4.053 -0.217 1.00 79.62 88 LEU A O 1
ATOM 689 N N . GLY A 1 89 ? -9.271 2.239 -1.276 1.00 84.25 89 GLY A N 1
ATOM 690 C CA . GLY A 1 89 ? -9.826 1.274 -0.332 1.00 84.25 89 GLY A CA 1
ATOM 691 C C . GLY A 1 89 ? -9.236 1.441 1.068 1.00 84.25 89 GLY A C 1
ATOM 692 O O . GLY A 1 89 ? -9.982 1.505 2.043 1.00 84.25 89 GLY A O 1
ATOM 693 N N . LEU A 1 90 ? -7.916 1.607 1.175 1.00 81.38 90 LEU A N 1
ATOM 694 C CA . LEU A 1 90 ? -7.239 1.862 2.445 1.00 81.38 90 LEU A CA 1
ATOM 695 C C . LEU A 1 90 ? -7.713 3.167 3.094 1.00 81.38 90 LEU A C 1
ATOM 697 O O . LEU A 1 90 ? -8.012 3.182 4.284 1.00 81.38 90 LEU A O 1
ATOM 701 N N . GLN A 1 91 ? -7.829 4.254 2.332 1.00 73.19 91 GLN A N 1
ATOM 702 C CA . GLN A 1 91 ? -8.351 5.522 2.854 1.00 73.19 91 GLN A CA 1
ATOM 703 C C . GLN A 1 91 ? -9.770 5.363 3.412 1.00 73.19 91 GLN A C 1
ATOM 705 O O . GLN A 1 91 ? -10.079 5.900 4.476 1.00 73.19 91 GLN A O 1
ATOM 710 N N . THR A 1 92 ? -10.608 4.581 2.726 1.00 80.44 92 THR A N 1
ATOM 711 C CA . THR A 1 92 ? -11.972 4.269 3.175 1.00 80.44 92 THR A CA 1
ATOM 712 C C . THR A 1 92 ? -11.955 3.461 4.474 1.00 80.44 92 THR A C 1
ATOM 714 O O . THR A 1 92 ? -12.678 3.791 5.410 1.00 80.44 92 THR A O 1
ATOM 717 N N . TYR A 1 93 ? -11.093 2.443 4.563 1.00 82.06 93 TYR A N 1
ATOM 718 C CA . TYR A 1 93 ? -10.923 1.638 5.774 1.00 82.06 93 TYR A CA 1
ATOM 719 C C . TYR A 1 93 ? -10.525 2.505 6.968 1.00 82.06 93 TYR A C 1
ATOM 721 O O . TYR A 1 93 ? -11.115 2.420 8.042 1.00 82.06 93 TYR A O 1
ATOM 729 N N . LEU A 1 94 ? -9.533 3.371 6.770 1.00 74.50 94 LEU A N 1
ATOM 730 C CA . LEU A 1 94 ? -9.034 4.245 7.821 1.00 74.50 94 LEU A CA 1
ATOM 731 C C . LEU A 1 94 ? -10.123 5.223 8.264 1.00 74.50 94 LEU A C 1
ATOM 733 O O . LEU A 1 94 ? -10.328 5.379 9.460 1.00 74.50 94 LEU A O 1
ATOM 737 N N . ALA A 1 95 ? -10.878 5.810 7.331 1.00 73.75 95 ALA A N 1
ATOM 738 C CA . ALA A 1 95 ? -12.026 6.655 7.659 1.00 73.75 95 ALA A CA 1
ATOM 739 C C . ALA A 1 95 ? -13.090 5.918 8.493 1.00 73.75 95 ALA A C 1
ATOM 741 O O . ALA A 1 95 ? -13.631 6.501 9.428 1.00 73.75 95 ALA A O 1
ATOM 742 N N . ALA A 1 96 ? -13.353 4.640 8.206 1.00 76.81 96 ALA A N 1
ATOM 743 C CA . ALA A 1 96 ? -14.269 3.821 8.999 1.00 76.81 96 ALA A CA 1
ATOM 744 C C . ALA A 1 96 ? -13.723 3.522 10.407 1.00 76.81 96 ALA A C 1
ATOM 746 O O . ALA A 1 96 ? -14.462 3.552 11.389 1.00 76.81 96 ALA A O 1
ATOM 747 N N . ALA A 1 97 ? -12.417 3.280 10.519 1.00 72.12 97 ALA A N 1
ATOM 748 C CA . ALA A 1 97 ? -11.735 2.998 11.779 1.00 72.12 97 ALA A CA 1
ATOM 749 C C . ALA A 1 97 ? -11.349 4.265 12.576 1.00 72.12 97 ALA A C 1
ATOM 751 O O . ALA A 1 97 ? -10.735 4.156 13.637 1.00 72.12 97 ALA A O 1
ATOM 752 N N . ALA A 1 98 ? -11.725 5.458 12.101 1.00 65.75 98 ALA A N 1
ATOM 753 C CA . ALA A 1 98 ? -11.277 6.752 12.619 1.00 65.75 98 ALA A CA 1
ATOM 754 C C . ALA A 1 98 ? -11.510 6.964 14.118 1.00 65.75 98 ALA A C 1
ATOM 756 O O . ALA A 1 98 ? -10.719 7.621 14.792 1.00 65.75 98 ALA A O 1
ATOM 757 N N . SER A 1 99 ? -12.587 6.392 14.657 1.00 62.28 99 SER A N 1
ATOM 758 C CA . SER A 1 99 ? -12.935 6.504 16.074 1.00 62.28 99 SER A CA 1
ATOM 759 C C . SER A 1 99 ? -12.111 5.591 16.995 1.00 62.28 99 SER A C 1
ATOM 761 O O . SER A 1 99 ? -12.293 5.643 18.210 1.00 62.28 99 SER A O 1
ATOM 763 N N . GLN A 1 100 ? -11.225 4.749 16.449 1.00 63.81 100 GLN A N 1
ATOM 764 C CA . GLN A 1 100 ? -10.448 3.741 17.177 1.00 63.81 100 GLN A CA 1
ATOM 765 C C . GLN A 1 100 ? -8.955 3.857 16.847 1.00 63.81 100 GLN A C 1
ATOM 767 O O . GLN A 1 100 ? -8.381 3.084 16.074 1.00 63.81 100 GLN A O 1
ATOM 772 N N . ALA A 1 101 ? -8.336 4.861 17.467 1.00 56.50 101 ALA A N 1
ATOM 773 C CA . ALA A 1 101 ? -6.975 5.317 17.199 1.00 56.50 101 ALA A CA 1
ATOM 774 C C . ALA A 1 101 ? -5.899 4.216 17.263 1.00 56.50 101 ALA A C 1
ATOM 776 O O . ALA A 1 101 ? -5.037 4.169 16.387 1.00 56.50 101 ALA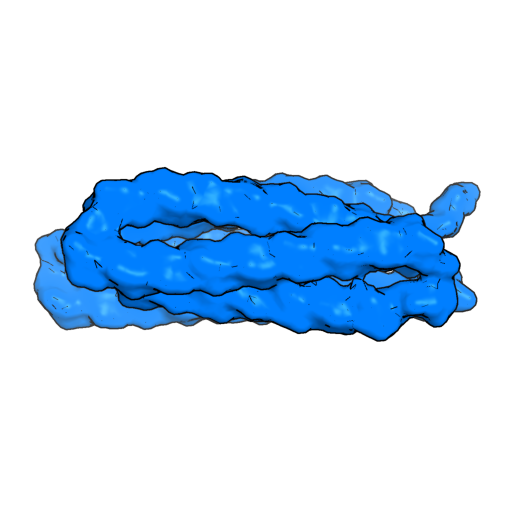 A O 1
ATOM 777 N N . ASP A 1 102 ? -5.956 3.310 18.243 1.00 57.44 102 ASP A N 1
ATOM 778 C CA . ASP A 1 102 ? -4.935 2.262 18.418 1.00 57.44 102 ASP A CA 1
ATOM 779 C C . ASP A 1 102 ? -4.964 1.217 17.293 1.00 57.44 102 ASP A C 1
ATOM 781 O O . ASP A 1 102 ? -3.924 0.771 16.800 1.00 57.44 102 ASP A O 1
ATOM 785 N N . THR A 1 103 ? -6.168 0.876 16.833 1.00 60.41 103 THR A N 1
ATOM 786 C CA . THR A 1 103 ? -6.408 -0.041 15.713 1.00 60.41 103 THR A CA 1
ATOM 787 C C . THR A 1 103 ? -5.868 0.549 14.410 1.00 60.41 103 THR A C 1
ATOM 789 O O . THR A 1 103 ? -5.162 -0.129 13.662 1.00 60.41 103 THR A O 1
ATOM 792 N N . VAL A 1 104 ? -6.121 1.842 14.175 1.00 56.59 104 VAL A N 1
ATOM 793 C CA . VAL A 1 104 ? -5.580 2.582 13.027 1.00 56.59 104 VAL A CA 1
ATOM 794 C C . VAL A 1 104 ? -4.057 2.688 13.102 1.00 56.59 104 VAL A C 1
ATOM 796 O O . VAL A 1 104 ? -3.385 2.414 12.112 1.00 56.59 104 VAL A O 1
ATOM 799 N N . LYS A 1 105 ? -3.493 3.023 14.268 1.00 60.00 105 LYS A N 1
ATOM 800 C CA . LYS A 1 105 ? -2.045 3.155 14.487 1.00 60.00 105 LYS A CA 1
ATOM 801 C C . LYS A 1 105 ? -1.289 1.873 14.139 1.00 60.00 105 LYS A C 1
ATOM 803 O O . LYS A 1 105 ? -0.301 1.933 13.410 1.00 60.00 105 LYS A O 1
ATOM 808 N N . ASN A 1 106 ? -1.743 0.721 14.632 1.00 61.97 106 ASN A N 1
ATOM 809 C CA . ASN A 1 106 ? -1.052 -0.554 14.417 1.00 61.97 106 ASN A CA 1
ATOM 810 C C . ASN A 1 106 ? -1.139 -1.017 12.958 1.00 61.97 106 ASN A C 1
ATOM 812 O O . ASN A 1 106 ? -0.126 -1.410 12.375 1.00 61.97 106 ASN A O 1
ATOM 816 N N . ALA A 1 107 ? -2.321 -0.892 12.348 1.00 60.38 107 ALA A N 1
ATOM 817 C CA . ALA A 1 107 ? -2.517 -1.139 10.923 1.00 60.38 107 ALA A CA 1
ATOM 818 C C . ALA A 1 107 ? -1.591 -0.263 10.066 1.00 60.38 107 ALA A C 1
ATOM 820 O O . ALA A 1 107 ? -0.945 -0.734 9.125 1.00 60.38 107 ALA A O 1
ATOM 821 N N . PHE A 1 108 ? -1.489 1.011 10.440 1.00 60.06 108 PHE A N 1
ATOM 822 C CA . PHE A 1 108 ? -0.690 1.990 9.731 1.00 60.06 108 PHE A CA 1
ATOM 823 C C . PHE A 1 108 ? 0.819 1.732 9.868 1.00 60.06 108 PHE A C 1
ATOM 825 O O . PHE A 1 108 ? 1.541 1.705 8.870 1.00 60.06 108 PHE A O 1
ATOM 832 N N . ALA A 1 109 ? 1.304 1.486 11.086 1.00 63.00 109 ALA A N 1
ATOM 833 C CA . ALA A 1 109 ? 2.707 1.175 11.351 1.00 63.00 109 ALA A CA 1
ATOM 834 C C . ALA A 1 109 ? 3.159 -0.103 10.625 1.00 63.00 109 ALA A C 1
ATOM 836 O O . ALA A 1 109 ? 4.251 -0.136 10.055 1.00 63.00 109 ALA A O 1
ATOM 837 N N . ALA A 1 110 ? 2.301 -1.127 10.582 1.00 64.00 110 ALA A N 1
ATOM 838 C CA . ALA A 1 110 ? 2.563 -2.356 9.839 1.00 64.00 110 ALA A CA 1
ATOM 839 C C . ALA A 1 110 ? 2.712 -2.095 8.331 1.00 64.00 110 ALA A C 1
ATOM 841 O O . ALA A 1 110 ? 3.660 -2.585 7.715 1.00 64.00 110 ALA A O 1
ATOM 842 N N . ARG A 1 111 ? 1.833 -1.270 7.742 1.00 64.25 111 ARG A N 1
ATOM 843 C CA . ARG A 1 111 ? 1.933 -0.873 6.329 1.00 64.25 111 ARG A CA 1
ATOM 844 C C . ARG A 1 111 ? 3.199 -0.069 6.051 1.00 64.25 111 ARG A C 1
ATOM 846 O O . ARG A 1 111 ? 3.904 -0.381 5.098 1.00 64.25 111 ARG A O 1
ATOM 853 N N . ALA A 1 112 ? 3.509 0.928 6.878 1.00 62.91 112 ALA A N 1
ATOM 854 C CA . ALA A 1 112 ? 4.703 1.754 6.712 1.00 62.91 112 ALA A CA 1
ATOM 855 C C . ALA A 1 112 ? 5.995 0.921 6.797 1.00 62.91 112 ALA A C 1
ATOM 857 O O . ALA A 1 112 ? 6.919 1.117 6.006 1.00 62.91 112 ALA A O 1
ATOM 858 N N . ALA A 1 113 ? 6.051 -0.046 7.719 1.00 61.84 113 ALA A N 1
ATOM 859 C CA . ALA A 1 113 ? 7.171 -0.974 7.838 1.00 61.84 113 ALA A CA 1
ATOM 860 C C . ALA A 1 113 ? 7.289 -1.893 6.611 1.00 61.84 113 ALA A C 1
ATOM 862 O O . ALA A 1 113 ? 8.386 -2.032 6.064 1.00 61.84 113 ALA A O 1
ATOM 863 N N . ALA A 1 114 ? 6.172 -2.467 6.150 1.00 63.75 114 ALA A N 1
ATOM 864 C CA . ALA A 1 114 ? 6.135 -3.299 4.949 1.00 63.75 114 ALA A CA 1
ATOM 865 C C . ALA A 1 114 ? 6.624 -2.513 3.724 1.00 63.75 114 ALA A C 1
ATOM 867 O O . ALA A 1 114 ? 7.583 -2.932 3.078 1.00 63.75 114 ALA A O 1
ATOM 868 N N . GLN A 1 115 ? 6.055 -1.323 3.498 1.00 62.00 115 GLN A N 1
ATOM 869 C CA . GLN A 1 115 ? 6.428 -0.392 2.433 1.0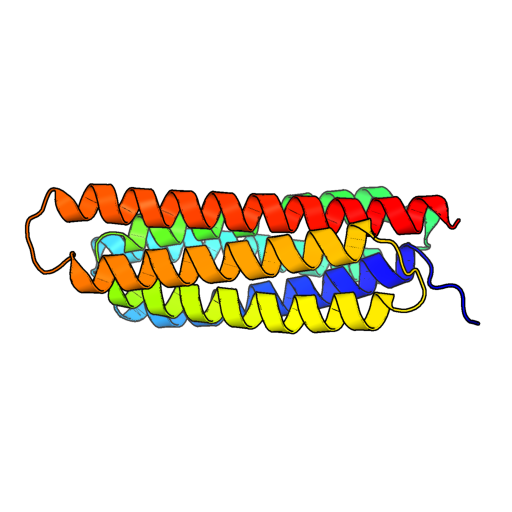0 62.00 115 GLN A CA 1
ATOM 870 C C . GLN A 1 115 ? 7.921 -0.063 2.444 1.00 62.00 115 GLN A C 1
ATOM 872 O O . GLN A 1 115 ? 8.587 -0.191 1.415 1.00 62.00 115 GLN A O 1
ATOM 877 N N . ARG A 1 116 ? 8.472 0.295 3.611 1.00 62.38 116 ARG A N 1
ATOM 878 C CA . ARG A 1 116 ? 9.893 0.629 3.787 1.00 62.38 116 ARG A CA 1
ATOM 879 C C . ARG A 1 116 ? 10.811 -0.528 3.401 1.00 62.38 116 ARG A C 1
ATOM 881 O O . ARG A 1 116 ? 11.775 -0.308 2.672 1.00 62.38 116 ARG A O 1
ATOM 888 N N . VAL A 1 117 ? 10.523 -1.746 3.863 1.00 62.75 117 VAL A N 1
ATOM 889 C CA . VAL A 1 117 ? 11.337 -2.933 3.548 1.00 62.75 117 VAL A CA 1
ATOM 890 C C . VAL A 1 117 ? 11.306 -3.221 2.050 1.00 62.75 117 VAL A C 1
ATOM 892 O O . VAL A 1 117 ? 12.359 -3.421 1.439 1.00 62.75 117 VAL A O 1
ATOM 895 N N . THR A 1 118 ? 10.121 -3.188 1.438 1.00 62.75 118 THR A N 1
ATOM 896 C CA . THR A 1 118 ? 9.991 -3.406 -0.006 1.00 62.75 118 THR A CA 1
ATOM 897 C C . THR A 1 118 ? 10.697 -2.321 -0.809 1.00 62.75 118 THR A C 1
ATOM 899 O O . THR A 1 118 ? 11.463 -2.668 -1.700 1.00 62.75 118 THR A O 1
ATOM 902 N N . TRP A 1 119 ? 10.555 -1.039 -0.452 1.00 64.50 119 TRP A N 1
ATOM 903 C CA . TRP A 1 119 ? 11.220 0.070 -1.144 1.00 64.50 119 TRP A CA 1
ATOM 904 C C . TRP A 1 119 ? 12.739 0.025 -1.028 1.00 64.50 119 TRP A C 1
ATOM 906 O O . TRP A 1 119 ? 13.429 0.243 -2.021 1.00 64.50 119 TRP A O 1
ATOM 916 N N . GLN A 1 120 ? 13.282 -0.281 0.153 1.00 61.62 120 GLN A N 1
ATOM 917 C CA . GLN A 1 120 ? 14.730 -0.428 0.325 1.00 61.62 120 GLN A CA 1
ATOM 918 C C . GLN A 1 120 ? 15.282 -1.559 -0.545 1.00 61.62 120 GLN A C 1
ATOM 920 O O . GLN A 1 120 ? 16.347 -1.407 -1.141 1.00 61.62 120 GLN A O 1
ATOM 925 N N . LYS A 1 121 ? 14.538 -2.662 -0.673 1.00 64.31 121 LYS A N 1
ATOM 926 C CA . LYS A 1 121 ? 14.903 -3.781 -1.544 1.00 64.31 121 LYS A CA 1
ATOM 927 C C . LYS A 1 121 ? 14.860 -3.390 -3.028 1.00 64.31 121 LYS A C 1
ATOM 929 O O . LYS A 1 121 ? 15.802 -3.716 -3.748 1.00 64.31 121 LYS A O 1
ATOM 934 N N . SER A 1 122 ? 13.843 -2.650 -3.483 1.00 57.88 122 SER A N 1
ATOM 935 C CA . SER A 1 122 ? 13.779 -2.139 -4.866 1.00 57.88 122 SER A CA 1
ATOM 936 C C . SER A 1 122 ? 14.938 -1.191 -5.165 1.00 57.88 122 SER A C 1
ATOM 938 O O . SER A 1 122 ? 15.645 -1.360 -6.150 1.00 57.88 122 SER A O 1
ATOM 940 N N . LEU A 1 123 ? 15.180 -0.221 -4.282 1.00 58.09 123 LEU A N 1
ATOM 941 C CA . LEU A 1 123 ? 16.192 0.819 -4.473 1.00 58.09 123 LEU A CA 1
ATOM 942 C C . LEU A 1 123 ? 17.620 0.262 -4.424 1.00 58.09 123 LEU A C 1
ATOM 944 O O . LEU A 1 123 ? 18.473 0.704 -5.189 1.00 58.09 123 LEU A O 1
ATOM 948 N N . ALA A 1 124 ? 17.874 -0.742 -3.578 1.00 59.97 124 ALA A N 1
ATOM 949 C CA . ALA A 1 124 ? 19.142 -1.466 -3.572 1.00 59.97 124 ALA A CA 1
ATOM 950 C C . ALA A 1 124 ? 19.355 -2.273 -4.866 1.00 59.97 124 ALA A C 1
ATOM 952 O O . ALA A 1 124 ? 20.480 -2.373 -5.344 1.00 59.97 124 ALA A O 1
ATOM 953 N N . THR A 1 125 ? 18.285 -2.802 -5.469 1.00 54.78 125 THR A N 1
ATOM 954 C CA . THR A 1 125 ? 18.361 -3.552 -6.738 1.00 54.78 125 THR A CA 1
ATOM 955 C C . THR A 1 125 ? 18.660 -2.626 -7.932 1.00 54.78 125 THR A C 1
ATOM 957 O O . THR A 1 125 ? 19.365 -3.019 -8.858 1.00 54.78 125 THR A O 1
ATOM 960 N N . ILE A 1 126 ? 18.243 -1.354 -7.859 1.00 54.50 126 ILE A N 1
ATOM 961 C CA . ILE A 1 126 ? 18.459 -0.310 -8.885 1.00 54.50 126 ILE A CA 1
ATOM 962 C C . ILE A 1 126 ? 19.888 0.298 -8.834 1.00 54.50 126 ILE A C 1
ATOM 964 O O . ILE A 1 126 ? 20.232 1.171 -9.635 1.00 54.50 126 ILE A O 1
ATOM 968 N N . GLN A 1 127 ? 20.784 -0.190 -7.960 1.00 46.91 127 GLN A N 1
ATOM 969 C CA . GLN A 1 127 ? 22.143 0.350 -7.746 1.00 46.91 127 GLN A CA 1
ATOM 970 C C . GLN A 1 127 ? 23.075 0.401 -8.978 1.00 46.91 127 GLN A C 1
ATOM 972 O O . GLN A 1 127 ? 24.164 0.960 -8.879 1.00 46.91 127 GLN A O 1
ATOM 977 N N . ALA A 1 128 ? 22.671 -0.092 -10.151 1.00 49.47 128 ALA A N 1
ATOM 978 C CA . ALA A 1 128 ? 23.428 0.080 -11.394 1.00 49.47 128 ALA A CA 1
ATOM 979 C C . ALA A 1 128 ? 23.046 1.331 -12.222 1.00 49.47 128 ALA A C 1
ATOM 981 O O . ALA A 1 128 ? 23.829 1.727 -13.082 1.00 49.47 128 ALA A O 1
ATOM 982 N N . ALA A 1 129 ? 21.884 1.965 -11.989 1.00 50.44 129 ALA A N 1
ATOM 983 C CA . ALA A 1 129 ? 21.430 3.134 -12.767 1.00 50.44 129 ALA A CA 1
ATOM 984 C C . ALA A 1 129 ? 21.846 4.494 -12.162 1.00 50.44 129 ALA A C 1
ATOM 986 O O . ALA A 1 129 ? 21.852 5.495 -12.874 1.00 50.44 129 ALA A O 1
ATOM 987 N N . ALA A 1 130 ? 22.189 4.514 -10.864 1.00 51.59 130 ALA A N 1
ATOM 988 C CA . ALA A 1 130 ? 22.828 5.606 -10.112 1.00 51.59 130 ALA A CA 1
ATOM 989 C C . ALA A 1 130 ? 22.474 7.042 -10.564 1.00 51.59 130 ALA A C 1
ATOM 991 O O . ALA A 1 130 ? 23.339 7.780 -11.036 1.00 51.59 130 ALA A O 1
ATOM 992 N N . SER A 1 131 ? 21.218 7.469 -10.385 1.00 58.59 131 SER A N 1
ATOM 993 C CA . SER A 1 131 ? 20.841 8.876 -10.566 1.00 58.59 131 SER A CA 1
ATOM 994 C C . SER A 1 131 ? 20.488 9.542 -9.235 1.00 58.59 131 SER A C 1
ATOM 996 O O . SER A 1 131 ? 19.853 8.953 -8.359 1.00 58.59 131 SER A O 1
ATOM 998 N N . GLU A 1 132 ? 20.883 10.808 -9.095 1.00 62.41 132 GLU A N 1
ATOM 999 C CA . GLU A 1 132 ? 20.575 11.661 -7.940 1.00 62.41 132 GLU A CA 1
ATOM 1000 C C . GLU A 1 132 ? 19.062 11.734 -7.654 1.00 62.41 132 GLU A C 1
ATOM 1002 O O . GLU A 1 132 ? 18.634 11.861 -6.508 1.00 62.41 132 GLU A O 1
ATOM 1007 N N . THR A 1 133 ? 18.235 11.598 -8.694 1.00 59.91 133 THR A N 1
ATOM 1008 C CA . THR A 1 133 ? 16.772 11.597 -8.592 1.00 59.91 133 THR A CA 1
ATOM 1009 C C . THR A 1 133 ? 16.246 10.420 -7.771 1.00 59.91 133 THR A C 1
ATOM 1011 O O . THR A 1 133 ? 15.326 10.608 -6.977 1.00 59.91 133 THR A O 1
ATOM 1014 N N . VAL A 1 134 ? 16.832 9.227 -7.915 1.00 59.34 134 VAL A N 1
ATOM 1015 C CA . VAL A 1 134 ? 16.418 8.030 -7.164 1.00 59.34 134 VAL A CA 1
ATOM 1016 C C . VAL A 1 134 ? 16.792 8.159 -5.687 1.00 59.34 134 VAL A C 1
ATOM 1018 O O . VAL A 1 134 ? 15.973 7.858 -4.820 1.00 59.34 134 VAL A O 1
ATOM 1021 N N . GLU A 1 135 ? 17.987 8.672 -5.384 1.00 64.88 135 GLU A N 1
ATOM 1022 C CA . GLU A 1 135 ? 18.419 8.876 -3.995 1.00 64.88 135 GLU A CA 1
ATOM 1023 C C . GLU A 1 135 ? 17.614 9.988 -3.306 1.00 64.88 135 GLU A C 1
ATOM 1025 O O . GLU A 1 135 ? 17.191 9.843 -2.160 1.00 64.88 135 GLU A O 1
ATOM 1030 N N . ARG A 1 136 ? 17.297 11.074 -4.020 1.00 64.88 136 ARG A N 1
ATOM 1031 C CA . ARG A 1 136 ? 16.416 12.128 -3.500 1.00 64.88 136 ARG A CA 1
ATOM 1032 C C . ARG A 1 136 ? 15.009 11.600 -3.217 1.00 64.88 136 ARG A C 1
ATOM 1034 O O . ARG A 1 136 ? 14.463 11.855 -2.146 1.00 64.88 136 ARG A O 1
ATOM 1041 N N . ALA A 1 137 ? 14.454 10.811 -4.135 1.00 61.47 137 ALA A N 1
ATOM 1042 C CA . ALA A 1 137 ? 13.147 10.185 -3.965 1.00 61.47 137 ALA A CA 1
ATOM 1043 C C . ALA A 1 137 ? 13.117 9.198 -2.782 1.00 61.47 137 ALA A C 1
ATOM 1045 O O . ALA A 1 137 ? 12.123 9.126 -2.059 1.00 61.47 137 ALA A O 1
ATOM 1046 N N . ARG A 1 138 ? 14.221 8.480 -2.532 1.00 62.91 138 ARG A N 1
ATOM 1047 C CA . ARG A 1 138 ? 14.392 7.628 -1.347 1.00 62.91 138 ARG A CA 1
ATOM 1048 C C . ARG A 1 138 ? 14.338 8.430 -0.048 1.00 62.91 138 ARG A C 1
ATOM 1050 O O . ARG A 1 138 ? 13.601 8.058 0.860 1.00 62.91 138 ARG A O 1
ATOM 1057 N N . ILE A 1 139 ? 15.100 9.519 0.037 1.00 68.00 139 ILE A N 1
ATOM 1058 C CA . ILE A 1 139 ? 15.145 10.378 1.230 1.00 68.00 139 ILE A CA 1
ATOM 1059 C C . ILE A 1 139 ? 13.764 10.989 1.505 1.00 68.00 139 ILE A C 1
ATOM 1061 O O . ILE A 1 139 ? 13.314 11.014 2.651 1.00 68.00 139 ILE A O 1
ATOM 1065 N N . GLU A 1 140 ? 13.060 11.435 0.461 1.00 64.31 140 GLU A N 1
ATOM 1066 C CA . GLU A 1 140 ? 11.691 11.947 0.582 1.00 64.31 140 GLU A CA 1
ATOM 1067 C C . GLU A 1 140 ? 10.712 10.872 1.080 1.00 64.31 140 GLU A C 1
ATOM 1069 O O . GLU A 1 140 ? 9.874 11.164 1.935 1.00 64.31 140 GLU A O 1
ATOM 1074 N N . ALA A 1 141 ? 10.834 9.627 0.602 1.00 60.97 141 ALA A N 1
ATOM 1075 C CA . ALA A 1 141 ? 10.002 8.505 1.047 1.00 60.97 141 ALA A CA 1
ATOM 1076 C C . ALA A 1 141 ? 10.242 8.152 2.522 1.00 60.97 141 ALA A C 1
ATOM 1078 O O . ALA A 1 141 ? 9.284 7.974 3.277 1.00 60.97 141 ALA A O 1
ATOM 1079 N N . ASP A 1 142 ? 11.504 8.118 2.955 1.00 61.53 142 ASP A N 1
ATOM 1080 C CA . ASP A 1 142 ? 11.866 7.893 4.357 1.00 61.53 142 ASP A CA 1
ATOM 1081 C C . ASP A 1 142 ? 11.317 9.003 5.270 1.00 61.53 142 ASP A C 1
ATOM 1083 O O . ASP A 1 142 ? 10.770 8.718 6.339 1.00 61.53 142 ASP A O 1
ATOM 1087 N N . ALA A 1 143 ? 11.403 10.264 4.837 1.00 68.81 143 ALA A N 1
ATOM 1088 C CA . ALA A 1 143 ? 10.866 11.397 5.584 1.00 68.81 143 ALA A CA 1
ATOM 1089 C C . ALA A 1 143 ? 9.332 11.356 5.688 1.00 68.81 143 ALA A C 1
ATOM 1091 O O . ALA A 1 143 ? 8.788 11.609 6.764 1.00 68.81 143 ALA A O 1
ATOM 1092 N N . ALA A 1 144 ? 8.631 11.007 4.606 1.00 64.69 144 ALA A N 1
ATOM 1093 C CA . ALA A 1 144 ? 7.175 10.877 4.615 1.00 64.69 144 ALA A CA 1
ATOM 1094 C C . ALA A 1 144 ? 6.708 9.739 5.539 1.00 64.69 144 ALA A C 1
ATOM 1096 O O . ALA A 1 144 ? 5.784 9.928 6.331 1.00 64.69 144 ALA A O 1
ATOM 1097 N N . ALA A 1 145 ? 7.395 8.591 5.521 1.00 62.41 145 ALA A N 1
ATOM 1098 C CA . ALA A 1 145 ? 7.117 7.482 6.435 1.00 62.41 145 ALA A CA 1
ATOM 1099 C C . ALA A 1 145 ? 7.336 7.868 7.913 1.00 62.41 145 ALA A C 1
ATOM 1101 O O . ALA A 1 145 ? 6.552 7.483 8.788 1.00 62.41 145 ALA A O 1
ATOM 1102 N N . ALA A 1 146 ? 8.371 8.665 8.200 1.00 66.81 146 ALA A N 1
ATOM 1103 C CA . ALA A 1 146 ? 8.637 9.173 9.543 1.00 66.81 146 ALA A CA 1
ATOM 1104 C C . ALA A 1 146 ? 7.554 10.158 10.020 1.00 66.81 146 ALA A C 1
ATOM 1106 O O . ALA A 1 146 ? 7.021 9.982 11.116 1.00 66.81 146 ALA A O 1
ATOM 1107 N N . ARG A 1 147 ? 7.169 11.141 9.189 1.00 68.31 147 ARG A N 1
ATOM 1108 C CA . ARG A 1 147 ? 6.091 12.105 9.503 1.00 68.31 147 ARG A CA 1
ATOM 1109 C C . ARG A 1 147 ? 4.771 11.417 9.802 1.00 68.31 147 ARG A C 1
ATOM 1111 O O . ARG A 1 147 ? 4.034 11.817 10.695 1.00 68.31 147 ARG A O 1
ATOM 1118 N N . LEU A 1 148 ? 4.491 10.361 9.062 1.00 65.44 148 LEU A N 1
ATOM 1119 C CA . LEU A 1 148 ? 3.283 9.579 9.210 1.00 65.44 148 LEU A CA 1
ATOM 1120 C C . LEU A 1 148 ? 3.273 8.736 10.490 1.00 65.44 148 LEU A C 1
ATOM 1122 O O . LEU A 1 148 ? 2.260 8.689 11.186 1.00 65.44 148 LEU A O 1
ATOM 1126 N N . SER A 1 149 ? 4.421 8.176 10.872 1.00 63.88 149 SER A N 1
ATOM 1127 C CA . SER A 1 149 ? 4.594 7.531 12.181 1.00 63.88 149 SER A CA 1
ATOM 1128 C C . SER A 1 149 ? 4.442 8.532 13.337 1.00 63.88 149 SER A C 1
ATOM 1130 O O . SER A 1 149 ? 3.820 8.226 14.353 1.00 63.88 149 SER A O 1
ATOM 1132 N N . GLU A 1 150 ? 4.960 9.752 13.177 1.00 68.06 150 GLU A N 1
ATOM 1133 C CA . GLU A 1 150 ? 4.828 10.831 14.162 1.00 68.06 150 GLU A CA 1
ATOM 1134 C C . GLU A 1 150 ? 3.377 11.320 14.296 1.00 68.06 150 GLU A C 1
ATOM 1136 O O . GLU A 1 150 ? 2.891 11.520 15.411 1.00 68.06 150 GLU A O 1
ATOM 1141 N N . ALA A 1 151 ? 2.664 11.480 13.176 1.00 64.81 151 ALA A N 1
ATOM 1142 C CA . ALA A 1 151 ? 1.245 11.818 13.168 1.00 64.81 151 ALA A CA 1
ATOM 1143 C C . ALA A 1 151 ? 0.426 10.761 13.924 1.00 64.81 151 ALA A C 1
ATOM 1145 O O . ALA A 1 151 ? -0.400 11.122 14.759 1.00 64.81 151 ALA A O 1
ATOM 1146 N N . ALA A 1 152 ? 0.720 9.472 13.715 1.00 59.78 152 ALA A N 1
ATOM 1147 C CA . ALA A 1 152 ? 0.086 8.376 14.445 1.00 59.78 152 ALA A CA 1
ATOM 1148 C C . ALA A 1 152 ? 0.393 8.405 15.958 1.00 59.78 152 ALA A C 1
ATOM 1150 O O . ALA A 1 152 ? -0.511 8.224 16.771 1.00 59.78 152 ALA A O 1
ATOM 1151 N N . ALA A 1 153 ? 1.636 8.693 16.362 1.00 62.72 153 ALA A N 1
ATOM 1152 C CA . ALA A 1 153 ? 2.011 8.810 17.777 1.00 62.72 153 ALA A CA 1
ATOM 1153 C C . ALA A 1 153 ? 1.359 10.021 18.477 1.00 62.72 153 ALA A C 1
ATOM 1155 O O . ALA A 1 153 ? 0.991 9.956 19.648 1.00 62.72 153 ALA A O 1
ATOM 1156 N N . LYS A 1 154 ? 1.166 11.137 17.761 1.00 64.31 154 LYS A N 1
ATOM 1157 C CA . LYS A 1 154 ? 0.482 12.332 18.290 1.00 64.31 154 LYS A CA 1
ATOM 1158 C C . LYS A 1 154 ? -0.996 12.089 18.596 1.00 64.31 154 LYS A C 1
ATOM 1160 O O . LYS A 1 154 ? -1.545 12.750 19.476 1.00 64.31 154 LYS A O 1
ATOM 1165 N N . VAL A 1 155 ? -1.625 11.146 17.900 1.00 58.22 155 VAL A N 1
ATOM 1166 C CA . VAL A 1 155 ? -3.035 10.783 18.096 1.00 58.22 155 VAL A CA 1
ATOM 1167 C C . VAL A 1 155 ? -3.225 10.037 19.417 1.00 58.22 155 VAL A C 1
ATOM 1169 O O . VAL A 1 155 ? -4.135 10.376 20.168 1.00 58.22 155 VAL A O 1
ATOM 1172 N N . GLU A 1 156 ? -2.315 9.121 19.760 1.00 51.66 156 GLU A N 1
ATOM 1173 C CA . GLU A 1 156 ? -2.292 8.395 21.044 1.00 51.66 156 GLU A CA 1
ATOM 1174 C C . GLU A 1 156 ? -2.214 9.346 22.251 1.00 51.66 156 GLU A C 1
ATOM 1176 O O . GLU A 1 156 ? -2.913 9.165 23.244 1.00 51.66 156 GLU A O 1
ATOM 1181 N N . ALA A 1 157 ? -1.431 10.424 22.144 1.00 59.06 157 ALA A N 1
ATOM 1182 C CA . ALA A 1 157 ? -1.278 11.402 23.221 1.00 59.06 157 ALA A CA 1
ATOM 1183 C C . ALA A 1 157 ? -2.502 12.322 23.417 1.00 59.06 157 ALA A C 1
ATOM 1185 O O . ALA A 1 157 ? -2.642 12.924 24.482 1.00 59.06 157 ALA A O 1
ATOM 1186 N N . LYS A 1 158 ? -3.368 12.473 22.402 1.00 55.44 158 LYS A N 1
ATOM 1187 C CA . LYS A 1 158 ? -4.451 13.477 22.392 1.00 55.44 158 LYS A CA 1
ATOM 1188 C C . LYS A 1 158 ? -5.866 12.906 22.370 1.00 55.44 158 LYS A C 1
ATOM 1190 O O . LYS A 1 158 ? -6.784 13.610 22.779 1.00 55.44 158 LYS A O 1
ATOM 1195 N N . PHE A 1 159 ? -6.060 11.642 21.990 1.00 50.31 159 PHE A N 1
ATOM 1196 C CA . PHE A 1 159 ? -7.386 11.005 22.005 1.00 50.31 159 PHE A CA 1
ATOM 1197 C C . PHE A 1 159 ? -7.997 10.882 23.413 1.00 50.31 159 PHE A C 1
ATOM 1199 O O . PHE A 1 159 ? -9.213 10.791 23.549 1.00 50.31 159 PHE A O 1
ATOM 1206 N N . GLY A 1 160 ? -7.178 10.944 24.469 1.00 47.12 160 GLY A N 1
ATOM 1207 C CA . GLY A 1 160 ? -7.647 10.975 25.858 1.00 47.12 160 GLY A CA 1
ATOM 1208 C C . GLY A 1 160 ? -8.169 12.337 26.343 1.00 47.12 160 GLY A C 1
ATOM 1209 O O . GLY A 1 160 ? -8.702 12.411 27.449 1.00 47.12 160 GLY A O 1
ATOM 1210 N N . GLN A 1 161 ? -8.022 13.422 25.569 1.00 50.50 161 GLN A N 1
ATOM 1211 C CA . GLN A 1 161 ? -8.387 14.778 25.997 1.00 50.50 161 GLN A CA 1
ATOM 1212 C C . GLN A 1 161 ? -9.202 15.527 24.921 1.00 50.50 161 GLN A C 1
ATOM 1214 O O . GLN A 1 161 ? -8.649 16.114 23.999 1.00 50.50 161 GLN A O 1
ATOM 1219 N N . ALA A 1 162 ? -10.526 15.563 25.129 1.00 45.06 162 ALA A N 1
ATOM 1220 C CA . ALA A 1 162 ? -11.558 16.356 24.436 1.00 45.06 162 ALA A CA 1
ATOM 1221 C C . ALA A 1 162 ? -11.884 16.005 22.961 1.00 45.06 162 ALA A C 1
ATOM 1223 O O . ALA A 1 162 ? -11.015 15.897 22.100 1.00 45.06 162 ALA A O 1
ATOM 1224 N N . SER A 1 163 ? -13.187 15.919 22.644 1.00 48.97 163 SER A N 1
ATOM 1225 C CA . SER A 1 163 ? -13.715 15.430 21.354 1.00 48.97 163 SER A CA 1
ATOM 1226 C C . SER A 1 163 ? -13.339 16.271 20.126 1.00 48.97 163 SER A C 1
ATOM 1228 O O . SER A 1 163 ? -13.375 15.750 19.021 1.00 48.97 163 SER A O 1
ATOM 1230 N N . ASN A 1 164 ? -12.926 17.532 20.294 1.00 48.72 164 ASN A N 1
ATOM 1231 C CA . ASN A 1 164 ? -12.477 18.380 19.178 1.00 48.72 164 ASN A CA 1
ATOM 1232 C C . ASN A 1 164 ? -11.012 18.122 18.777 1.00 48.72 164 ASN A C 1
ATOM 1234 O O . ASN A 1 164 ? -10.642 18.341 17.626 1.00 48.72 164 ASN A O 1
ATOM 1238 N N . ALA A 1 165 ? -10.176 17.625 19.699 1.00 48.72 165 ALA A N 1
ATOM 1239 C CA . ALA A 1 165 ? -8.800 17.235 19.384 1.00 48.72 165 ALA A CA 1
ATOM 1240 C C . ALA A 1 165 ? -8.748 15.930 18.566 1.00 48.72 165 ALA A C 1
ATOM 1242 O O . ALA A 1 165 ? -7.776 15.703 17.840 1.00 48.72 165 ALA A O 1
ATOM 1243 N N . GLY A 1 166 ? -9.801 15.106 18.656 1.00 59.47 166 GLY A N 1
ATOM 1244 C CA . GLY A 1 166 ? -9.999 13.907 17.841 1.00 59.47 166 GLY A CA 1
ATOM 1245 C C . GLY A 1 166 ? -10.055 14.218 16.345 1.00 59.47 166 GLY A C 1
ATOM 1246 O O . GLY A 1 166 ? -9.312 13.613 15.578 1.00 59.47 166 GLY A O 1
ATOM 1247 N N . ASP A 1 167 ? -10.834 15.225 15.939 1.00 62.09 167 ASP A N 1
ATOM 1248 C CA . ASP A 1 167 ? -11.006 15.602 14.528 1.00 62.09 167 ASP A CA 1
ATOM 1249 C C . ASP A 1 167 ? -9.741 16.213 13.905 1.00 62.09 167 ASP A C 1
ATOM 1251 O O . ASP A 1 167 ? -9.391 15.908 12.763 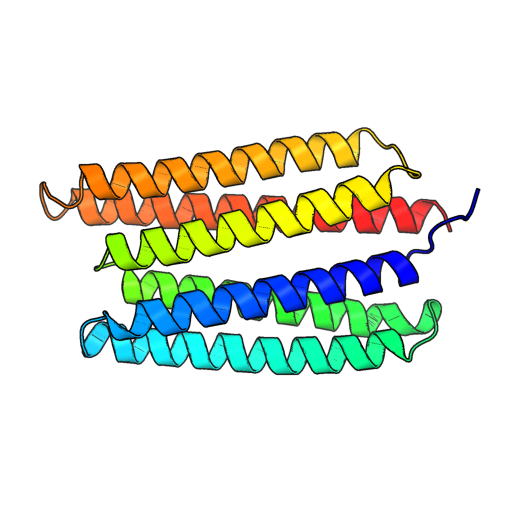1.00 62.09 167 ASP A O 1
ATOM 1255 N N . GLU A 1 168 ? -9.026 17.075 14.635 1.00 67.25 168 GLU A N 1
ATOM 1256 C CA . GLU A 1 168 ? -7.761 17.653 14.156 1.00 67.25 168 GLU A CA 1
ATOM 1257 C C . GLU A 1 168 ? -6.649 16.603 14.065 1.00 67.25 168 GLU A C 1
ATOM 1259 O O . GLU A 1 168 ? -5.906 16.569 13.082 1.00 67.25 168 GLU A O 1
ATOM 1264 N N . SER A 1 169 ? -6.559 15.711 15.056 1.00 65.06 169 SER A N 1
ATOM 1265 C CA . SER A 1 169 ? -5.593 14.607 15.050 1.00 65.06 169 SER A CA 1
ATOM 1266 C C . SER A 1 169 ? -5.904 13.623 13.921 1.00 65.06 169 SER A C 1
ATOM 1268 O O . SER A 1 169 ? -4.997 13.141 13.244 1.00 65.06 169 SER A O 1
ATOM 1270 N N . TRP A 1 170 ? -7.190 13.392 13.651 1.00 65.69 170 TRP A N 1
ATOM 1271 C CA . TRP A 1 170 ? -7.642 12.576 12.536 1.00 65.69 170 TRP A CA 1
ATOM 1272 C C . TRP A 1 170 ? -7.305 13.194 11.172 1.00 65.69 170 TRP A C 1
ATOM 1274 O O . TRP A 1 170 ? -6.749 12.519 10.303 1.00 65.69 170 TRP A O 1
ATOM 1284 N N . LYS A 1 171 ? -7.535 14.500 10.992 1.00 70.62 171 LYS A N 1
ATOM 1285 C CA . LYS A 1 171 ? -7.108 15.230 9.784 1.00 70.62 171 LYS A CA 1
ATOM 1286 C C . LYS A 1 171 ? -5.594 15.184 9.586 1.00 70.62 171 LYS A C 1
ATOM 1288 O O . LYS A 1 171 ? -5.137 15.049 8.452 1.00 70.62 171 LYS A O 1
ATOM 1293 N N . ALA A 1 172 ? -4.811 15.262 10.664 1.00 72.31 172 ALA A N 1
ATOM 1294 C CA . ALA A 1 172 ? -3.357 15.142 10.593 1.00 72.31 172 ALA A CA 1
ATOM 1295 C C . ALA A 1 172 ? -2.920 13.749 10.105 1.00 72.31 172 ALA A C 1
ATOM 1297 O O . ALA A 1 172 ? -2.042 13.663 9.245 1.00 72.31 172 ALA A O 1
ATOM 1298 N N . ILE A 1 173 ? -3.572 12.676 10.576 1.00 67.31 173 ILE A N 1
ATOM 1299 C CA . ILE A 1 173 ? -3.353 11.316 10.054 1.00 67.31 173 ILE A CA 1
ATOM 1300 C C . ILE A 1 173 ? -3.689 11.261 8.558 1.00 67.31 173 ILE A C 1
ATOM 1302 O O . ILE A 1 173 ? -2.851 10.845 7.760 1.00 67.31 173 ILE A O 1
ATOM 1306 N N . GLN A 1 174 ? -4.884 11.709 8.158 1.00 66.75 174 GLN A N 1
ATOM 1307 C CA . GLN A 1 174 ? -5.315 11.687 6.754 1.00 66.75 174 GLN A CA 1
ATOM 1308 C C . GLN A 1 174 ? -4.359 12.464 5.838 1.00 66.75 174 GLN A C 1
ATOM 1310 O O . GLN A 1 174 ? -4.016 11.991 4.754 1.00 66.75 174 GLN A O 1
ATOM 1315 N N . SER A 1 175 ? -3.880 13.626 6.287 1.00 73.19 175 SER A N 1
ATOM 1316 C CA . SER A 1 175 ? -2.895 14.426 5.556 1.00 73.19 175 SER A CA 1
ATOM 1317 C C . SER A 1 175 ? -1.563 13.696 5.403 1.00 73.19 175 SER A C 1
ATOM 1319 O O . SER A 1 175 ? -0.990 13.692 4.315 1.00 73.19 175 SER A O 1
ATOM 1321 N N . ALA A 1 176 ? -1.067 13.060 6.466 1.00 68.44 176 ALA A N 1
ATOM 1322 C CA . ALA A 1 176 ? 0.197 12.333 6.413 1.00 68.44 176 ALA A CA 1
ATOM 1323 C C . ALA A 1 176 ? 0.118 11.103 5.485 1.00 68.44 176 ALA A C 1
ATOM 1325 O O . ALA A 1 176 ? 1.083 10.779 4.794 1.00 68.44 176 ALA A O 1
ATOM 1326 N N . ILE A 1 177 ? -1.050 10.456 5.404 1.00 64.00 177 ILE A N 1
ATOM 1327 C CA . ILE A 1 177 ? -1.315 9.364 4.455 1.00 64.00 177 ILE A CA 1
ATOM 1328 C C . ILE A 1 177 ? -1.277 9.878 3.018 1.00 64.00 177 ILE A C 1
ATOM 1330 O O . ILE A 1 177 ? -0.616 9.287 2.164 1.00 64.00 177 ILE A O 1
ATOM 1334 N N . ALA A 1 178 ? -1.970 10.987 2.749 1.00 69.25 178 ALA A N 1
ATOM 1335 C CA . ALA A 1 178 ? -1.981 11.600 1.427 1.00 69.25 178 ALA A CA 1
ATOM 1336 C C . ALA A 1 178 ? -0.565 12.009 0.980 1.00 69.25 178 ALA A C 1
ATOM 1338 O O . ALA A 1 178 ? -0.197 11.782 -0.174 1.00 69.25 178 ALA A O 1
ATOM 1339 N N . GLU A 1 179 ? 0.251 12.547 1.895 1.00 72.00 179 GLU A N 1
ATOM 1340 C CA . GLU A 1 179 ? 1.656 12.884 1.638 1.00 72.00 179 GLU A CA 1
ATOM 1341 C C . GLU A 1 179 ? 2.483 11.641 1.281 1.00 72.00 179 GLU A C 1
ATOM 1343 O O . GLU A 1 179 ? 3.155 11.634 0.246 1.00 72.00 179 GLU A O 1
ATOM 1348 N N . ALA A 1 180 ? 2.408 10.573 2.084 1.00 66.25 180 ALA A N 1
ATOM 1349 C CA . ALA A 1 180 ? 3.153 9.340 1.827 1.00 66.25 180 ALA A CA 1
ATOM 1350 C C . ALA A 1 180 ? 2.767 8.692 0.492 1.00 66.25 180 ALA A C 1
ATOM 1352 O O . ALA A 1 180 ? 3.645 8.296 -0.277 1.00 66.25 180 ALA A O 1
ATOM 1353 N N . HIS A 1 181 ? 1.475 8.673 0.163 1.00 66.25 181 HIS A N 1
ATOM 1354 C CA . HIS A 1 181 ? 0.998 8.190 -1.129 1.00 66.25 181 HIS A CA 1
ATOM 1355 C C . HIS A 1 181 ? 1.538 9.035 -2.298 1.00 66.25 181 HIS A C 1
ATOM 1357 O O . HIS A 1 181 ? 2.039 8.493 -3.286 1.00 66.25 181 HIS A O 1
ATOM 1363 N N . ALA A 1 182 ? 1.511 10.366 -2.183 1.00 69.06 182 ALA A N 1
ATOM 1364 C CA . ALA A 1 182 ? 2.034 11.257 -3.218 1.00 69.06 182 ALA A CA 1
ATOM 1365 C C . ALA A 1 182 ? 3.548 11.092 -3.429 1.00 69.06 182 ALA A C 1
ATOM 1367 O O . ALA A 1 182 ? 4.036 11.197 -4.557 1.00 69.06 182 ALA A O 1
ATOM 1368 N N . VAL A 1 183 ? 4.309 10.845 -2.360 1.00 67.94 183 VAL A N 1
ATOM 1369 C CA . VAL A 1 183 ? 5.746 10.552 -2.457 1.00 67.94 183 VAL A CA 1
ATOM 1370 C C . VAL A 1 183 ? 5.974 9.202 -3.130 1.00 67.94 183 VAL A C 1
ATOM 1372 O O . VAL A 1 183 ? 6.765 9.119 -4.065 1.00 67.94 183 VAL A O 1
ATOM 1375 N N . GLN A 1 184 ? 5.225 8.168 -2.748 1.00 64.25 184 GLN A N 1
ATOM 1376 C CA . GLN A 1 184 ? 5.305 6.847 -3.370 1.00 64.25 184 GLN A CA 1
ATOM 1377 C C . GLN A 1 184 ? 5.069 6.892 -4.886 1.00 64.25 184 GLN A C 1
ATOM 1379 O O . GLN A 1 184 ? 5.828 6.286 -5.647 1.00 64.25 184 GLN A O 1
ATOM 1384 N N . GLN A 1 185 ? 4.047 7.623 -5.338 1.00 66.00 185 GLN A N 1
ATOM 1385 C CA . GLN A 1 185 ? 3.771 7.795 -6.766 1.00 66.00 185 GLN A CA 1
ATOM 1386 C C . GLN A 1 185 ? 4.918 8.510 -7.492 1.00 66.00 185 GLN A C 1
ATOM 1388 O O . GLN A 1 185 ? 5.351 8.060 -8.555 1.00 66.00 185 GLN A O 1
ATOM 1393 N N . ARG A 1 186 ? 5.445 9.597 -6.912 1.00 68.31 186 ARG A N 1
ATOM 1394 C CA . ARG A 1 186 ? 6.569 10.357 -7.483 1.00 68.31 186 ARG A CA 1
ATOM 1395 C C . ARG A 1 186 ? 7.834 9.512 -7.598 1.00 68.31 186 ARG A C 1
ATOM 1397 O O . ARG A 1 186 ? 8.458 9.513 -8.657 1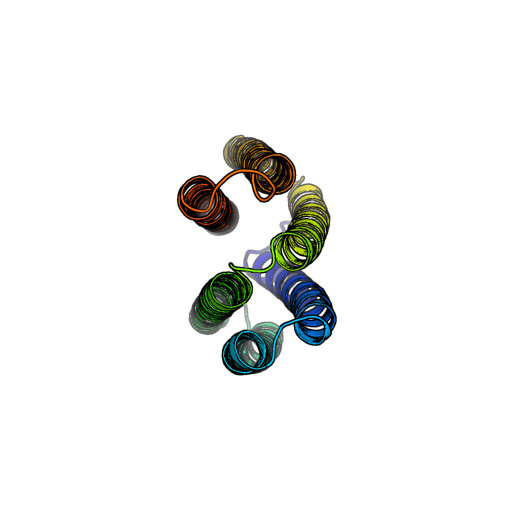.00 68.31 186 ARG A O 1
ATOM 1404 N N . THR A 1 187 ? 8.173 8.756 -6.557 1.00 64.94 187 THR A N 1
ATOM 1405 C CA . THR A 1 187 ? 9.321 7.840 -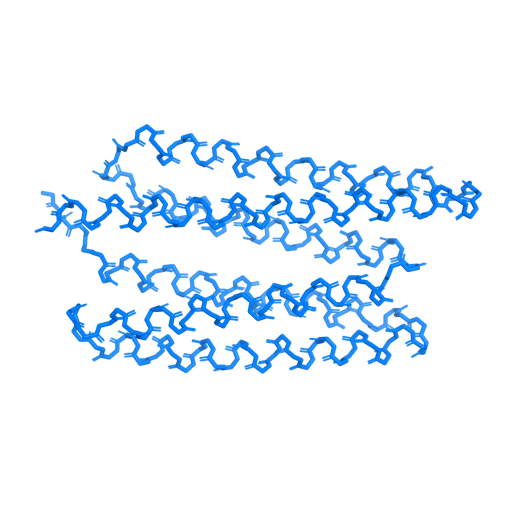6.554 1.00 64.94 187 THR A CA 1
ATOM 1406 C C . THR A 1 187 ? 9.194 6.805 -7.661 1.00 64.94 187 THR A C 1
ATOM 1408 O O . THR A 1 187 ? 10.140 6.574 -8.411 1.00 64.94 187 THR A O 1
ATOM 1411 N N . TRP A 1 188 ? 8.007 6.219 -7.821 1.00 64.50 188 TRP A N 1
ATOM 1412 C CA . TRP A 1 188 ? 7.798 5.191 -8.829 1.00 64.50 188 TRP A CA 1
ATOM 1413 C C . TRP A 1 188 ? 7.826 5.726 -10.264 1.00 64.50 188 TRP A C 1
ATOM 1415 O O . TRP A 1 188 ? 8.427 5.116 -11.153 1.00 64.50 188 TRP A O 1
ATOM 1425 N N . LYS A 1 189 ? 7.261 6.918 -10.479 1.00 67.38 189 LYS A N 1
ATOM 1426 C CA . LYS A 1 189 ? 7.397 7.631 -11.748 1.00 67.38 189 LYS A CA 1
ATOM 1427 C C . LYS A 1 189 ? 8.862 7.930 -12.067 1.00 67.38 189 LYS A C 1
ATOM 1429 O O . LYS A 1 189 ? 9.294 7.661 -13.180 1.00 67.38 189 LYS A O 1
ATOM 1434 N N . ALA A 1 190 ? 9.638 8.424 -11.102 1.00 66.81 190 ALA A N 1
ATOM 1435 C CA . ALA A 1 190 ? 11.052 8.734 -11.306 1.00 66.81 190 ALA A CA 1
ATOM 1436 C C . ALA A 1 190 ? 11.884 7.495 -11.680 1.00 66.81 190 ALA A C 1
ATOM 1438 O O . ALA A 1 190 ? 12.748 7.577 -12.555 1.00 66.81 190 ALA A O 1
ATOM 1439 N N . ILE A 1 191 ? 11.603 6.349 -11.052 1.00 62.56 191 ILE A N 1
ATOM 1440 C CA . ILE A 1 191 ? 12.237 5.068 -11.385 1.00 62.56 191 ILE A CA 1
ATOM 1441 C C . ILE A 1 191 ? 11.881 4.663 -12.821 1.00 62.56 191 ILE A C 1
ATOM 1443 O O . ILE A 1 191 ? 12.777 4.442 -13.636 1.00 62.56 191 ILE A O 1
ATOM 1447 N N . THR A 1 192 ? 10.588 4.650 -13.155 1.00 61.69 192 THR A N 1
ATOM 1448 C CA . THR A 1 192 ? 10.102 4.256 -14.489 1.00 61.69 192 THR A CA 1
ATOM 1449 C C . THR A 1 192 ? 10.668 5.172 -15.587 1.00 61.69 192 THR A C 1
ATOM 1451 O O . THR A 1 192 ? 11.213 4.684 -16.576 1.00 61.69 192 THR A O 1
ATOM 1454 N N . ASP A 1 193 ? 10.633 6.495 -15.383 1.00 65.94 193 ASP A N 1
ATOM 1455 C CA . ASP A 1 193 ? 11.172 7.496 -16.314 1.00 65.94 193 ASP A CA 1
ATOM 1456 C C . ASP A 1 193 ? 12.698 7.360 -16.494 1.00 65.94 193 ASP A C 1
ATOM 1458 O O . ASP A 1 193 ? 13.224 7.657 -17.566 1.00 65.94 193 ASP A O 1
ATOM 1462 N N . SER A 1 194 ? 13.431 6.938 -15.456 1.00 63.34 194 SER A N 1
ATOM 1463 C CA . SER A 1 194 ? 14.884 6.734 -15.539 1.00 63.34 194 SER A CA 1
ATOM 1464 C C . SER A 1 194 ? 15.232 5.524 -16.403 1.00 63.34 194 SER A C 1
ATOM 1466 O O . SER A 1 194 ? 16.153 5.603 -17.211 1.00 63.34 194 SER A O 1
ATOM 1468 N N . PHE A 1 195 ? 14.475 4.431 -16.289 1.00 62.69 195 PHE A N 1
ATOM 1469 C CA . PHE A 1 195 ? 14.685 3.237 -17.110 1.00 62.69 195 PHE A CA 1
ATOM 1470 C C . PHE A 1 195 ? 14.228 3.415 -18.559 1.00 62.69 195 PHE A C 1
ATOM 1472 O O . PHE A 1 195 ? 14.901 2.925 -19.462 1.00 62.69 195 PHE A O 1
ATOM 1479 N N . ALA A 1 196 ? 13.158 4.178 -18.801 1.00 65.06 196 ALA A N 1
ATOM 1480 C CA . ALA A 1 196 ? 12.719 4.521 -20.155 1.00 65.06 196 ALA A CA 1
ATOM 1481 C C . ALA A 1 196 ? 13.777 5.314 -20.950 1.00 65.06 196 ALA A C 1
ATOM 1483 O O . ALA A 1 196 ? 13.812 5.229 -22.169 1.00 65.06 196 ALA A O 1
ATOM 1484 N N . LYS A 1 197 ? 14.660 6.065 -20.275 1.00 63.06 197 LYS A N 1
ATOM 1485 C CA . LYS A 1 197 ? 15.753 6.831 -20.909 1.00 63.06 197 LYS A CA 1
ATOM 1486 C C . LYS A 1 197 ? 16.999 5.998 -21.238 1.00 63.06 197 LYS A C 1
ATOM 1488 O O . LYS A 1 197 ? 17.921 6.524 -21.857 1.00 63.06 197 LYS A O 1
ATOM 1493 N N . LEU A 1 198 ? 17.075 4.756 -20.756 1.00 56.16 198 LEU A N 1
ATOM 1494 C CA . LEU A 1 198 ? 18.228 3.860 -20.935 1.00 56.16 198 LEU A CA 1
ATOM 1495 C C . LEU A 1 198 ? 18.031 2.827 -22.059 1.00 56.16 198 LEU A C 1
ATOM 1497 O O . LEU A 1 198 ? 18.999 2.145 -22.418 1.00 56.16 198 LEU A O 1
ATOM 1501 N N . GLY A 1 199 ? 16.802 2.692 -22.567 1.00 47.59 199 GLY A N 1
ATOM 1502 C CA . GLY A 1 199 ? 16.451 1.942 -23.779 1.00 47.59 199 GLY A CA 1
ATOM 1503 C C . GLY A 1 199 ? 16.431 2.851 -24.996 1.00 47.59 199 GLY A C 1
ATOM 1504 O O . GLY A 1 199 ? 16.800 2.345 -26.076 1.00 47.59 199 GLY A O 1
#

Foldseek 3Di:
DDQDALLNLLLLVLVLLLQLLVQLLVLLVVLLVPDDPQLSVQLVVLSVQSVVLSVQSVVLSVVSVVDDPVVNPVSSVSNVVSSVSNLVSVLSNCVSCLLPLVSSLRSLLSSLVSVLVSLVVSLVVCVVLDDPQLVVLNVQLVVLSVQLNVLSVVLVVPSVDDPVSSVVSSVSNSVSSVSNVVSVVSNVVSVSVSNVVVD

pLDDT: mean 71.39, std 13.17, range [34.94, 97.0]